Protein 8OYF (pdb70)

Solvent-accessible surface area: 14110 Å² total; per-residue (Å²): 196,75,81,170,82,13,62,113,20,48,171,23,19,16,122,100,0,49,124,69,18,41,46,0,51,160,47,27,125,54,22,99,146,0,24,102,122,5,38,189,20,1,11,79,34,6,59,5,14,0,8,59,9,105,120,65,25,41,71,20,40,169,147,108,59,163,26,0,74,43,0,12,106,8,0,18,58,20,0,2,53,10,0,90,95,15,4,102,131,76,132,16,72,47,58,5,3,0,0,2,0,0,2,0,0,0,0,1,8,59,34,0,28,86,14,0,149,72,0,105,14,56,54,56,0,0,24,0,0,0,1,23,0,1,55,64,0,9,129,58,0,4,48,25,0,79,146,40,0,32,176,39,61,159,20,132,23,79,31,2,50,97,13,0,28,128,10,0,51,89,14,0,54,95,0,68,94,45,51,179,113,61,33,108,130,4,103,136,64,34,54,36,43,47,47,66,22,27,49,4,20,6,36,0,0,0,4,7,6,3,50,3,64,42,90,31,122,127,15,12,145,71,0,81,44,0,3,47,80,2,1,31,53,0,22,106,74,0,43,86,29,0,107,212,69,65,27,92,104,73,5,16,3,0,0,4,0,0,0,0,0,2,16,2,6,0,2,1,0,0,1,30,52,54,23,70,109,18,51,2,1,5,0,1,0,2,40,0,8,21,55,9,28,60,14,0,45,117,36,2,93,121,19,6,57,134,48,47,116,223

InterPro domains:
  IPR002657 Bile acid:sodium symporter/arsenical resistance protein Acr3 [PF01758] (43-220)
  IPR004710 Bile acid:sodium symporter [PTHR10361] (5-308)
  IPR038770 Sodium/solute symporter superfamily [G3DSA:1.20.1530.20] (1-309)

Organism: Neisseria meningitidis serogroup B (strain ATCC BAA-335 / MC58) (NCBI:txid122586)

Nearest PDB structures (foldseek):
  3zux-assembly1_A  TM=9.886E-01  e=1.162E-36  Neisseria meningitidis
  3zuy-assembly1_A  TM=9.877E-01  e=1.721E-36  Neisseria meningitidis
  7cyg-assembly2_B  TM=9.731E-01  e=7.461E-23  Yersinia frederiksenii
  4n7w-assembly1_A  TM=9.563E-01  e=3.403E-23  Yersinia frederiksenii
  6lgv-assembly1_A  TM=9.149E-01  e=4.618E-23  Yersinia frederiksenii

Secondary structure (DSSP, 8-state):
-HHHHHHHHHHTHHHHHHHHHHHHHH-GGGTGGGGGGHHHHHHHHHHHHHHH--GGGGHHHHH-HHHHHHHHHHHHHHHHHHHHHHHHHTT--HHHHHHHHHHHHS-B-THHHHHHHHHTS-HHHHHHHHHHHHHHHHHHHHHHHHHHHTTTS---HHHHHHHHIIIIIHHHHHHHHHHHHHGGGGHHHHTTHHHHHHHHHHHHHHHHHHHTHHHHHHHHHHHHHHHHHHHHHHHHHHHHHHHHTT--HHHHHHHHHHHH-B-HHHHHHHHHHHSTT-GGGGHHHHHHHHHHHHHHHHHHHHHHHHTT--

Structure (mmCIF, N/CA/C/O backbone):
data_8OYF
#
_entry.id   8OYF
#
_cell.length_a   49.479
_cell.length_b   80.609
_cell.length_c   86.453
_cell.angle_alpha   90.000
_cell.angle_beta   90.000
_cell.angle_gamma   90.000
#
_symmetry.space_group_name_H-M   'P 21 21 21'
#
loop_
_entity.id
_entity.type
_entity.pdbx_description
1 polymer Transporter
2 non-polymer 'SODIUM ION'
3 non-polymer PHOSPHATIDYLETHANOLAMINE
4 non-polymer '(2S)-2,3-dihydroxypropyl (9Z)-octadec-9-enoate'
5 non-polymer 'NICKEL (II) ION'
6 non-polymer 'SULFATE ION'
7 water water
#
loop_
_atom_site.group_PDB
_atom_site.id
_atom_site.type_symbol
_atom_site.label_atom_id
_atom_site.label_alt_id
_atom_site.label_comp_id
_atom_site.label_asym_id
_atom_site.label_entity_id
_atom_site.label_seq_id
_atom_site.pdbx_PDB_ins_code
_atom_site.Cartn_x
_atom_site.Cartn_y
_atom_site.Cartn_z
_atom_site.occupancy
_atom_site.B_iso_or_equiv
_atom_site.auth_seq_id
_atom_site.auth_comp_id
_atom_site.auth_asym_id
_atom_site.auth_atom_id
_atom_site.pdbx_PDB_model_num
ATOM 1 N N . ILE A 1 3 ? -14.06111 -28.32846 -8.90544 1.000 77.22041 3 ILE A N 1
ATOM 2 C CA . ILE A 1 3 ? -13.54029 -28.99836 -10.09003 1.000 76.47485 3 ILE A CA 1
ATOM 3 C C . ILE A 1 3 ? -12.90564 -27.95635 -10.99790 1.000 73.55531 3 ILE A C 1
ATOM 4 O O . ILE A 1 3 ? -11.78432 -28.12584 -11.47728 1.000 72.33233 3 ILE A O 1
ATOM 19 N N . LEU A 1 4 ? -13.63887 -26.86610 -11.22526 1.000 66.43711 4 LEU A N 1
ATOM 20 C CA . LEU A 1 4 ? -13.13202 -25.81083 -12.09282 1.000 61.03780 4 LEU A CA 1
ATOM 21 C C . LEU A 1 4 ? -11.83461 -25.22278 -11.55515 1.000 53.97783 4 LEU A C 1
ATOM 22 O O . LEU A 1 4 ? -10.97458 -24.80223 -12.33686 1.000 51.23039 4 LEU A O 1
ATOM 38 N N . SER A 1 5 ? -11.66027 -25.20829 -10.23303 1.000 53.54654 5 SER A N 1
ATOM 39 C CA . SER A 1 5 ? -10.50509 -24.53687 -9.64889 1.000 52.75086 5 SER A CA 1
ATOM 40 C C . SER A 1 5 ? -9.23543 -25.36890 -9.78896 1.000 41.22572 5 SER A C 1
ATOM 41 O O . SER A 1 5 ? -8.19026 -24.85285 -10.19778 1.000 49.73484 5 SER A O 1
ATOM 49 N N . LYS A 1 6 ? -9.29745 -26.65642 -9.45041 1.000 58.61907 6 LYS A N 1
ATOM 50 C CA . LYS A 1 6 ? -8.07280 -27.44914 -9.43400 1.000 51.46506 6 LYS A CA 1
ATOM 51 C C . LYS A 1 6 ? -7.52158 -27.65758 -10.84084 1.000 47.67347 6 LYS A C 1
ATOM 52 O O . LYS A 1 6 ? -6.30099 -27.67643 -11.03331 1.000 42.39481 6 LYS A O 1
ATOM 71 N N . ILE A 1 7 ? -8.39295 -27.80802 -11.84319 1.000 44.95906 7 ILE A N 1
ATOM 72 C CA . ILE A 1 7 ? -7.87442 -27.91091 -13.20316 1.000 50.48941 7 ILE A CA 1
ATOM 73 C C . ILE A 1 7 ? -7.23995 -26.58968 -13.62266 1.000 48.84895 7 ILE A C 1
ATOM 74 O O . ILE A 1 7 ? -6.29134 -26.57223 -14.41608 1.000 44.37638 7 ILE A O 1
ATOM 90 N N . SER A 1 8 ? -7.74755 -25.46603 -13.10604 1.000 49.64302 8 SER A N 1
ATOM 91 C CA . SER A 1 8 ? -7.13716 -24.17570 -13.40943 1.000 46.34978 8 SER A CA 1
ATOM 92 C C . SER A 1 8 ? -5.69750 -24.12368 -12.91255 1.000 40.14206 8 SER A C 1
ATOM 93 O O . SER A 1 8 ? -4.81639 -23.58490 -13.59274 1.000 41.81171 8 SER A O 1
ATOM 101 N N . SER A 1 9 ? -5.43935 -24.67873 -11.72468 1.000 44.40069 9 SER A N 1
ATOM 102 C CA . SER A 1 9 ? -4.08032 -24.68510 -11.19364 1.000 45.63231 9 SER A CA 1
ATOM 103 C C . SER A 1 9 ? -3.18030 -25.61654 -11.99602 1.000 41.21908 9 SER A C 1
ATOM 104 O O . SER A 1 9 ? -2.01849 -25.28963 -12.26259 1.000 37.04132 9 SER A O 1
ATOM 112 N N . PHE A 1 10 ? -3.68912 -26.78936 -12.37569 1.000 41.56670 10 PHE A N 1
ATOM 113 C CA . PHE A 1 10 ? -2.90076 -27.68645 -13.21266 1.000 42.74764 10 PHE A CA 1
ATOM 114 C C . PHE A 1 10 ? -2.58844 -27.03441 -14.55241 1.000 40.84421 10 PHE A C 1
ATOM 115 O O . PHE A 1 10 ? -1.43223 -27.00611 -14.99120 1.000 34.84167 10 PHE A O 1
ATOM 132 N N . ILE A 1 11 ? -3.61525 -26.49826 -15.21665 1.000 40.82272 11 ILE A N 1
ATOM 133 C CA . ILE A 1 11 ? -3.39950 -25.80556 -16.48245 1.000 38.00333 11 ILE A CA 1
ATOM 134 C C . ILE A 1 11 ? -2.41200 -24.66261 -16.29269 1.000 38.56821 11 ILE A C 1
ATOM 135 O O . ILE A 1 11 ? -1.57906 -24.38978 -17.16540 1.000 41.12546 11 ILE A O 1
ATOM 151 N N . GLY A 1 12 ? -2.48467 -23.98032 -15.14805 1.000 41.97040 12 GLY A N 1
ATOM 152 C CA . GLY A 1 12 ? -1.53650 -22.91406 -14.87614 1.000 38.70913 12 GLY A CA 1
ATOM 153 C C . GLY A 1 12 ? -0.11047 -23.41639 -14.76614 1.000 37.03295 12 GLY A C 1
ATOM 154 O O . GLY A 1 12 ? 0.81658 -22.80563 -15.30312 1.000 49.21113 12 GLY A O 1
ATOM 158 N N . LYS A 1 13 ? 0.08491 -24.54131 -14.07593 1.000 40.28946 13 LYS A N 1
ATOM 159 C CA . LYS A 1 13 ? 1.42996 -25.08017 -13.91124 1.000 44.32885 13 LYS A CA 1
ATOM 160 C C . LYS A 1 13 ? 1.99076 -25.62444 -15.21939 1.000 46.78330 13 LYS A C 1
ATOM 161 O O . LYS A 1 13 ? 3.21395 -25.67382 -15.39222 1.000 51.13158 13 LYS A O 1
ATOM 180 N N . TH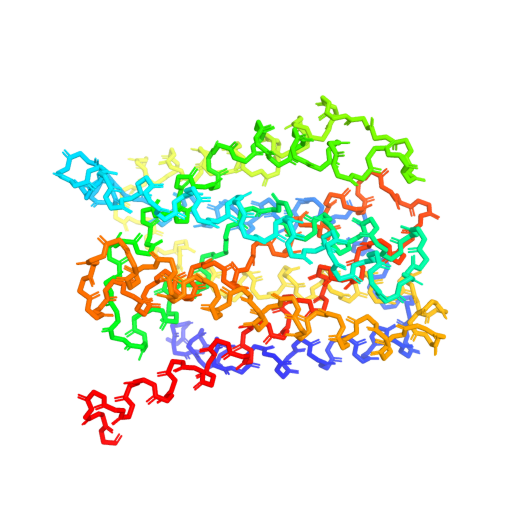R A 1 14 ? 1.12392 -26.04449 -16.14253 1.000 42.22582 14 THR A N 1
ATOM 181 C CA . THR A 1 14 ? 1.54493 -26.69176 -17.37862 1.000 38.15658 14 THR A CA 1
ATOM 182 C C . THR A 1 14 ? 1.35364 -25.79884 -18.60002 1.000 38.25452 14 THR A C 1
ATOM 183 O O . THR A 1 14 ? 1.34902 -26.29678 -19.73062 1.000 34.33922 14 THR A O 1
ATOM 194 N N . PHE A 1 15 ? 1.21569 -24.48704 -18.39551 1.000 36.75511 15 PHE A N 1
ATOM 195 C CA . PHE A 1 15 ? 0.82934 -23.59845 -19.48754 1.000 31.52543 15 PHE A CA 1
ATOM 196 C C . PHE A 1 15 ? 1.79161 -23.69867 -20.66488 1.000 30.38866 15 PHE A C 1
ATOM 197 O O . PHE A 1 15 ? 1.36604 -23.78588 -21.82236 1.000 34.40847 15 PHE A O 1
ATOM 214 N N . SER A 1 16 ? 3.09744 -23.66826 -20.39304 1.000 29.32644 16 SER A N 1
ATOM 215 C CA . SER A 1 16 ? 4.06681 -23.64175 -21.48341 1.000 34.74790 16 SER A CA 1
ATOM 216 C C . SER A 1 16 ? 3.99888 -24.90301 -22.33106 1.000 42.11478 16 SER A C 1
ATOM 217 O O . SER A 1 16 ? 4.32546 -24.86678 -23.52341 1.000 36.91556 16 SER A O 1
ATOM 225 N N . LEU A 1 17 ? 3.58749 -26.02430 -21.73824 1.000 38.74265 17 LEU A N 1
ATOM 226 C CA . LEU A 1 17 ? 3.43939 -27.25419 -22.50681 1.000 35.31039 17 LEU A CA 1
ATOM 227 C C . LEU A 1 17 ? 2.23697 -27.16659 -23.43912 1.000 39.58925 17 LEU A C 1
ATOM 228 O O . LEU A 1 17 ? 2.33024 -27.51524 -24.62183 1.000 39.72022 17 LEU A O 1
ATOM 244 N N . TRP A 1 18 ? 1.09804 -26.69102 -22.92757 1.000 36.60274 18 TRP A N 1
ATOM 245 C CA . TRP A 1 18 ? -0.06625 -26.49594 -23.78537 1.000 38.05031 18 TRP A CA 1
ATOM 246 C C . TRP A 1 18 ? 0.24700 -25.50518 -24.90055 1.000 42.02034 18 TRP A C 1
ATOM 247 O O . TRP A 1 18 ? -0.07455 -25.74278 -26.07059 1.000 40.21568 18 TRP A O 1
ATOM 268 N N . ALA A 1 19 ? 0.88218 -24.38277 -24.55275 1.000 37.75773 19 ALA A N 1
ATOM 269 C CA . ALA A 1 19 ? 1.19700 -23.37253 -25.55683 1.000 35.00867 19 ALA A CA 1
ATOM 270 C C . ALA A 1 19 ? 2.15544 -23.91921 -26.60720 1.000 38.79534 19 ALA A C 1
ATOM 271 O O . ALA A 1 19 ? 2.00613 -23.63546 -27.80150 1.000 42.40972 19 ALA A O 1
ATOM 278 N N . ALA A 1 20 ? 3.14543 -24.70917 -26.18371 1.000 42.69574 20 ALA A N 1
ATOM 279 C CA . ALA A 1 20 ? 4.10603 -25.25775 -27.13557 1.000 43.99509 20 ALA A CA 1
ATOM 280 C C . ALA A 1 20 ? 3.43559 -26.21354 -28.11431 1.000 46.59630 20 ALA A C 1
ATOM 281 O O . ALA A 1 20 ? 3.80555 -26.26642 -29.29311 1.000 52.95339 20 ALA A O 1
ATOM 288 N N . LEU A 1 21 ? 2.44997 -26.98370 -27.64608 1.000 46.21406 21 LEU A N 1
ATOM 289 C CA . LEU A 1 21 ? 1.78148 -27.93220 -28.53205 1.000 46.48239 21 LEU A CA 1
ATOM 290 C C . LEU A 1 21 ? 0.85409 -27.21899 -29.50956 1.000 47.43950 21 LEU A C 1
ATOM 291 O O . LEU A 1 21 ? 0.76283 -27.60647 -30.68035 1.000 44.59108 21 LEU A O 1
ATOM 307 N N . PHE A 1 22 ? 0.14665 -26.18486 -29.04753 1.000 44.00080 22 PHE A N 1
ATOM 308 C CA . PHE A 1 22 ? -0.65572 -25.38083 -29.96371 1.000 46.17269 22 PHE A CA 1
ATOM 309 C C . PHE A 1 22 ? 0.23131 -24.66597 -30.97513 1.000 45.01288 22 PHE A C 1
ATOM 310 O O . PHE A 1 22 ? -0.12093 -24.55818 -32.15563 1.000 49.29907 22 PHE A O 1
ATOM 327 N N . ALA A 1 23 ? 1.39124 -24.17425 -30.53066 1.000 45.51163 23 ALA A N 1
ATOM 328 C CA . ALA A 1 23 ? 2.32325 -23.53219 -31.45148 1.000 47.68032 23 ALA A CA 1
ATOM 329 C C . ALA A 1 23 ? 2.81851 -24.51367 -32.50537 1.000 43.64726 23 ALA A C 1
ATOM 330 O O . ALA A 1 23 ? 2.90663 -24.17223 -33.69118 1.000 38.57114 23 ALA A O 1
ATOM 337 N N . ALA A 1 24 ? 3.15406 -25.73779 -32.09041 1.000 43.66471 24 ALA A N 1
ATOM 338 C CA . ALA A 1 24 ? 3.59296 -26.75068 -33.04493 1.000 42.91385 24 ALA A CA 1
ATOM 339 C C . ALA A 1 24 ? 2.48603 -27.07469 -34.03922 1.000 47.77480 24 ALA A C 1
ATOM 340 O O . ALA A 1 24 ? 2.72711 -27.17214 -35.24846 1.000 48.36975 24 ALA A O 1
ATOM 347 N N . ALA A 1 25 ? 1.26013 -27.25402 -33.54152 1.000 45.41723 25 ALA A N 1
ATOM 348 C CA . ALA A 1 25 ? 0.13334 -27.52017 -34.42837 1.000 49.95895 25 ALA A CA 1
ATOM 349 C C . ALA A 1 25 ? -0.00982 -26.42328 -35.47429 1.000 47.16464 25 ALA A C 1
ATOM 350 O O . ALA A 1 25 ? -0.30233 -26.70116 -36.64329 1.000 48.33847 25 ALA A O 1
ATOM 357 N N . ALA A 1 26 ? 0.19820 -25.16729 -35.07181 1.000 47.23017 26 ALA A N 1
ATOM 358 C CA . ALA A 1 26 ? 0.08900 -24.06179 -36.01516 1.000 46.44752 26 ALA A CA 1
ATOM 359 C C . ALA A 1 26 ? 1.27201 -24.02248 -36.97241 1.000 46.33018 26 ALA A C 1
ATOM 360 O O . ALA A 1 26 ? 1.12487 -23.58443 -38.11875 1.000 50.93027 26 ALA A O 1
ATOM 367 N N . PHE A 1 27 ? 2.44717 -24.47138 -36.52270 1.000 46.87315 27 PHE A N 1
ATOM 368 C CA . PHE A 1 27 ? 3.62429 -24.44654 -37.38414 1.000 46.81006 27 PHE A CA 1
ATOM 369 C C . PHE A 1 27 ? 3.54038 -25.48846 -38.49255 1.000 56.90103 27 PHE A C 1
ATOM 370 O O . PHE A 1 27 ? 4.16366 -25.31383 -39.54383 1.000 56.36560 27 PHE A O 1
ATOM 387 N N . PHE A 1 28 ? 2.79219 -26.57722 -38.28187 1.000 54.09017 28 PHE A N 1
ATOM 388 C CA . PHE A 1 28 ? 2.61407 -27.59617 -39.31041 1.000 53.81229 28 PHE A CA 1
ATOM 389 C C . PHE A 1 28 ? 1.28091 -27.48935 -40.03747 1.000 54.45537 28 PHE A C 1
ATOM 390 O O . PHE A 1 28 ? 1.13113 -28.08417 -41.11015 1.000 56.89997 28 PHE A O 1
ATOM 407 N N . ALA A 1 29 ? 0.31557 -26.75581 -39.48675 1.000 56.01031 29 ALA A N 1
ATOM 408 C CA . ALA A 1 29 ? -0.99677 -26.57625 -40.11054 1.000 62.18876 29 ALA A CA 1
ATOM 409 C C . ALA A 1 29 ? -1.43466 -25.12861 -39.93313 1.000 59.38128 29 ALA A C 1
ATOM 410 O O . ALA A 1 29 ? -2.38586 -24.83099 -39.20154 1.000 55.97024 29 ALA A O 1
ATOM 417 N N . PRO A 1 30 ? -0.75003 -24.19216 -40.59891 1.000 60.26163 30 PRO A N 1
ATOM 418 C CA . PRO A 1 30 ? -1.10400 -22.76891 -40.44099 1.000 65.20424 30 PRO A CA 1
ATOM 419 C C . PRO A 1 30 ? -2.58111 -22.45314 -40.61728 1.000 69.81133 30 PRO A C 1
ATOM 420 O O . PRO A 1 30 ? -3.11776 -21.63631 -39.85856 1.000 70.85734 30 PRO A O 1
ATOM 431 N N . ASP A 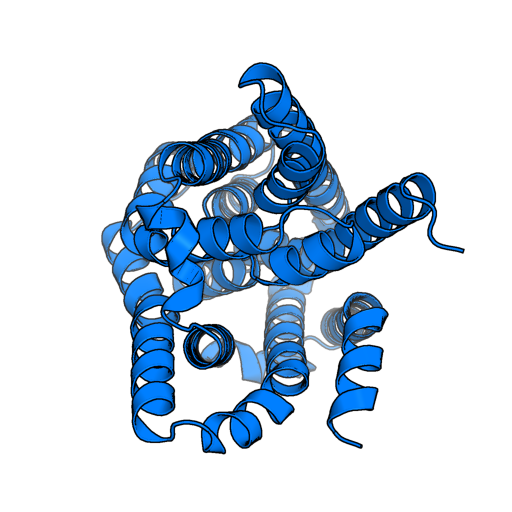1 31 ? -3.26011 -23.06766 -41.58944 1.000 70.82998 31 ASP A N 1
ATOM 432 C CA . ASP A 1 31 ? -4.69357 -22.83699 -41.73620 1.000 72.71524 31 ASP A CA 1
ATOM 433 C C . ASP A 1 31 ? -5.45934 -23.12202 -40.44900 1.000 71.61350 31 ASP A C 1
ATOM 434 O O . ASP A 1 31 ? -6.60809 -22.68606 -40.31104 1.000 74.13018 31 ASP A O 1
ATOM 443 N N . THR A 1 32 ? -4.85012 -23.84534 -39.50733 1.000 70.53624 32 THR A N 1
ATOM 444 C CA . THR A 1 32 ? -5.52334 -24.19253 -38.26074 1.000 69.44914 32 THR A CA 1
ATOM 445 C C . THR A 1 32 ? -6.11524 -22.96237 -37.57921 1.000 68.40697 32 THR A C 1
ATOM 446 O O . THR A 1 32 ? -7.33446 -22.85879 -37.40670 1.000 71.09326 32 THR A O 1
ATOM 457 N N . PHE A 1 33 ? -5.26103 -22.01736 -37.18192 1.000 63.44353 33 PHE A N 1
ATOM 458 C CA . PHE A 1 33 ? -5.66779 -20.91295 -36.32212 1.000 52.22196 33 PHE A CA 1
ATOM 459 C C . PHE A 1 33 ? -5.74849 -19.57296 -37.04518 1.000 53.05956 33 PHE A C 1
ATOM 460 O O . PHE A 1 33 ? -5.91818 -18.53996 -36.38868 1.000 47.41459 33 PHE A O 1
ATOM 477 N N . LYS A 1 34 ? -5.63803 -19.55212 -38.37413 1.000 55.34064 34 LYS A N 1
ATOM 478 C CA . LYS A 1 34 ? -5.71365 -18.27555 -39.07776 1.000 62.32725 34 LYS A CA 1
ATOM 479 C C . LYS A 1 34 ? -7.10499 -17.65928 -39.00405 1.000 52.29405 34 LYS A C 1
ATOM 480 O O . LYS A 1 34 ? -7.25259 -16.46126 -39.26735 1.000 55.85569 34 LYS A O 1
ATOM 499 N N . TRP A 1 35 ? -8.12379 -18.44202 -38.64376 1.000 51.88862 35 TRP A N 1
ATOM 500 C CA . TRP A 1 35 ? -9.43231 -17.86613 -38.36395 1.000 52.05298 35 TRP A CA 1
ATOM 501 C C . TRP A 1 35 ? -9.40024 -16.96078 -37.13862 1.000 50.84038 35 TRP A C 1
ATOM 502 O O . TRP A 1 35 ? -10.25776 -16.08109 -37.00852 1.000 53.44787 35 TRP A O 1
ATOM 523 N N . ALA A 1 36 ? -8.42932 -17.15380 -36.24417 1.000 47.32961 36 ALA A N 1
ATOM 524 C CA . ALA A 1 36 ? -8.35309 -16.38287 -35.01156 1.000 46.58307 36 ALA A CA 1
ATOM 525 C C . ALA A 1 36 ? -7.60427 -15.06800 -35.16954 1.000 43.87452 36 ALA A C 1
ATOM 526 O O . ALA A 1 36 ? -7.70817 -14.20626 -34.28980 1.000 40.72395 36 ALA A O 1
ATOM 533 N N . GLY A 1 37 ? -6.85573 -14.89524 -36.25612 1.000 46.60592 37 GLY A N 1
ATOM 534 C CA . GLY A 1 37 ? -6.10157 -13.68630 -36.48558 1.000 44.29649 37 GLY A CA 1
ATOM 535 C C . GLY A 1 37 ? -6.91698 -12.42605 -36.27605 1.000 42.98240 37 GLY A C 1
ATOM 536 O O . GLY A 1 37 ? -6.54922 -11.54507 -35.49231 1.000 41.29207 37 GLY A O 1
ATOM 540 N N . PRO A 1 38 ? -8.04642 -12.31430 -36.97884 1.000 42.10139 38 PRO A N 1
ATOM 541 C CA . PRO A 1 38 ? -8.87717 -11.10496 -36.84019 1.000 40.69701 38 PRO A CA 1
ATOM 542 C C . PRO A 1 38 ? -9.39842 -10.86965 -35.43229 1.000 45.37021 38 PRO A C 1
ATOM 543 O O . PRO A 1 38 ? -9.83486 -9.75152 -35.13277 1.000 47.47346 38 PRO A O 1
ATOM 554 N N . TYR A 1 39 ? -9.36806 -11.87458 -34.56054 1.000 42.76922 39 TYR A N 1
ATOM 555 C CA . TYR A 1 39 ? -9.92017 -11.75787 -33.21823 1.000 42.93272 39 TYR A CA 1
ATOM 556 C C . TYR A 1 39 ? -8.85442 -11.57089 -32.14972 1.000 37.35664 39 TYR A C 1
ATOM 557 O O . TYR A 1 39 ? -9.18775 -11.54811 -30.96064 1.000 36.09800 39 TYR A O 1
ATOM 575 N N . ILE A 1 40 ? -7.58742 -11.42677 -32.54061 1.000 32.53978 40 ILE A N 1
ATOM 576 C CA . ILE A 1 40 ? -6.51937 -11.27895 -31.55134 1.000 35.67270 40 ILE A CA 1
ATOM 577 C C . ILE A 1 40 ? -6.78378 -10.10655 -30.61276 1.000 36.87892 40 ILE A C 1
ATOM 578 O O . ILE A 1 40 ? -6.69752 -10.29394 -29.38694 1.000 36.52793 40 ILE A O 1
ATOM 594 N N . PRO A 1 41 ? -7.08620 -8.89712 -31.09263 1.000 38.90588 41 PRO A N 1
ATOM 595 C CA . PRO A 1 41 ? -7.39794 -7.80364 -30.15472 1.000 39.81569 41 PRO A CA 1
ATOM 596 C C . PRO A 1 41 ? -8.48982 -8.15135 -29.15890 1.000 36.02326 41 PRO A C 1
ATOM 597 O O . PRO A 1 41 ? -8.39003 -7.78253 -27.98300 1.000 30.23139 41 PRO A O 1
ATOM 608 N N . TRP A 1 42 ? -9.53808 -8.84989 -29.60001 1.000 38.75282 42 TRP A N 1
ATOM 609 C CA . TRP A 1 42 ? -10.60949 -9.22530 -28.68371 1.000 45.52976 42 TRP A CA 1
ATOM 610 C C . TRP A 1 42 ? -10.15372 -10.30703 -27.71574 1.000 36.92994 42 TRP A C 1
ATOM 611 O O . TRP A 1 42 ? -10.55345 -10.30903 -26.54549 1.000 36.34559 42 TRP A O 1
ATOM 632 N N . LEU A 1 43 ? -9.32502 -11.24083 -28.18757 1.000 37.88471 43 LEU A N 1
ATOM 633 C CA . LEU A 1 43 ? -8.77709 -12.25562 -27.29493 1.000 39.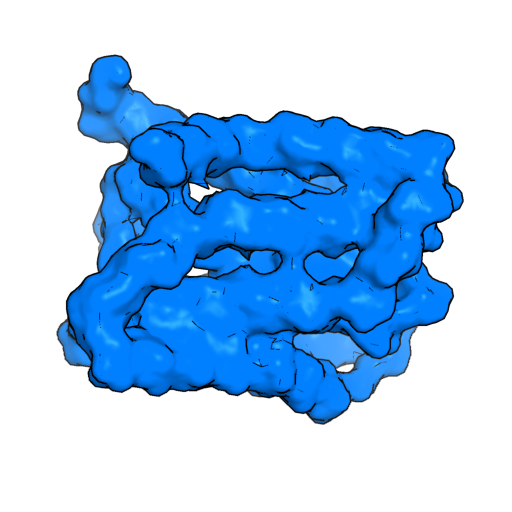67895 43 LEU A CA 1
ATOM 634 C C . LEU A 1 43 ? -7.94707 -11.61571 -26.18991 1.000 34.48315 43 LEU A C 1
ATOM 635 O O . LEU A 1 43 ? -8.02923 -12.02411 -25.02572 1.000 31.59525 43 LEU A O 1
ATOM 651 N N . LEU A 1 44 ? -7.14253 -10.60633 -26.53130 1.000 37.77214 44 LEU A N 1
ATOM 652 C CA . LEU A 1 44 ? -6.42610 -9.87460 -25.49310 1.000 40.10539 44 LEU A CA 1
ATOM 653 C C . LEU A 1 44 ? -7.39217 -9.07071 -24.63175 1.000 32.72835 44 LEU A C 1
ATOM 654 O O . LEU A 1 44 ? -7.21667 -8.98138 -23.41165 1.000 31.21996 44 LEU A O 1
ATOM 670 N N . GLY A 1 45 ? -8.41649 -8.47699 -25.24841 1.000 33.62045 45 GLY A N 1
ATOM 671 C CA . GLY A 1 45 ? -9.39984 -7.73819 -24.47396 1.000 36.88570 45 GLY A CA 1
ATOM 672 C C . GLY A 1 45 ? -10.03148 -8.58078 -23.38333 1.000 40.76392 45 GLY A C 1
ATOM 673 O O . GLY A 1 45 ? -10.23556 -8.11102 -22.26048 1.000 35.57851 45 GLY A O 1
ATOM 677 N N . ILE A 1 46 ? -10.34957 -9.83769 -23.69893 1.000 36.77050 46 ILE A N 1
ATOM 678 C CA . ILE A 1 46 ? -10.90264 -10.74274 -22.69496 1.000 40.45782 46 ILE A CA 1
ATOM 679 C C . ILE A 1 46 ? -9.91324 -10.92398 -21.55165 1.000 31.64243 46 ILE A C 1
ATOM 680 O O . ILE A 1 46 ? -10.28055 -10.86760 -20.37244 1.000 36.24781 46 ILE A O 1
ATOM 696 N N . ILE A 1 47 ? -8.63863 -11.13467 -21.88501 1.000 33.23258 47 ILE A N 1
ATOM 697 C CA . ILE A 1 47 ? -7.62014 -11.31851 -20.85417 1.000 31.53074 47 ILE A CA 1
ATOM 698 C C . ILE A 1 47 ? -7.57245 -10.10474 -19.93440 1.000 33.65578 47 ILE A C 1
ATOM 699 O O . ILE A 1 47 ? -7.55214 -10.23374 -18.70410 1.000 30.34558 47 ILE A O 1
ATOM 715 N N . MET A 1 48 ? -7.54787 -8.90398 -20.52005 1.000 30.86200 48 MET A N 1
ATOM 716 C CA . MET A 1 48 ? -7.48447 -7.69081 -19.71235 1.000 30.47200 48 MET A CA 1
ATOM 717 C C . MET A 1 48 ? -8.79821 -7.43250 -18.98565 1.000 28.62775 48 MET A C 1
ATOM 718 O O . MET A 1 48 ? -8.79660 -6.84461 -17.89878 1.000 32.95121 48 MET A O 1
ATOM 732 N N . PHE A 1 49 ? -9.92569 -7.84789 -19.56639 1.000 31.62486 49 PHE A N 1
ATOM 733 C CA . PHE A 1 49 ? -11.18292 -7.80402 -18.82704 1.000 33.90992 49 PHE A CA 1
ATOM 734 C C . PHE A 1 49 ? -11.09262 -8.66184 -17.57125 1.000 37.30796 49 PHE A C 1
ATOM 735 O O . PHE A 1 49 ? -11.59777 -8.28046 -16.50873 1.000 36.53606 49 PHE A O 1
ATOM 752 N N . GLY A 1 50 ? -10.42934 -9.81547 -17.66937 1.000 32.66144 50 GLY A N 1
ATOM 753 C CA . GLY A 1 50 ? -10.21235 -10.63260 -16.48867 1.000 37.42849 50 GLY A CA 1
ATOM 754 C C . GLY A 1 50 ? -9.35270 -9.93707 -15.45194 1.000 35.01537 50 GLY A C 1
ATOM 755 O O . GLY A 1 50 ? -9.58484 -10.07161 -14.24858 1.000 33.55721 50 GLY A O 1
ATOM 759 N N . MET A 1 51 ? -8.34802 -9.18135 -15.90150 1.000 35.91256 51 MET A N 1
ATOM 760 C CA . MET A 1 51 ? -7.51702 -8.43963 -14.95944 1.000 37.49242 51 MET A CA 1
ATOM 761 C C . MET A 1 51 ? -8.33875 -7.39978 -14.20878 1.000 41.21624 51 MET A C 1
ATOM 762 O O . MET A 1 51 ? -8.12518 -7.17347 -13.01200 1.000 47.18099 51 MET A O 1
ATOM 776 N N . GLY A 1 52 ? -9.28347 -6.75429 -14.89485 1.000 34.76029 52 GLY A N 1
ATOM 777 C CA . GLY A 1 52 ? -10.12574 -5.77691 -14.23021 1.000 38.13873 52 GLY A CA 1
ATOM 778 C C . GLY A 1 52 ? -11.07924 -6.39522 -13.22992 1.000 39.77848 52 GLY A C 1
ATOM 779 O O . GLY A 1 52 ? -11.41601 -5.76895 -12.21969 1.000 44.70540 52 GLY A O 1
ATOM 783 N N . LEU A 1 53 ? -11.53051 -7.62451 -13.49267 1.000 39.74465 53 LEU A N 1
ATOM 784 C CA . LEU A 1 53 ? -12.43780 -8.29373 -12.56779 1.000 40.54915 53 LEU A CA 1
ATOM 785 C C . LEU A 1 53 ? -11.75804 -8.61560 -11.24350 1.000 33.92800 53 LEU A C 1
ATOM 786 O O . LEU A 1 53 ? -12.42420 -8.66602 -10.20343 1.000 41.64097 53 LEU A O 1
ATOM 802 N N . THR A 1 54 ? -10.44443 -8.83159 -11.25893 1.000 40.59356 54 THR A N 1
ATOM 803 C CA . THR A 1 54 ? -9.71205 -9.23825 -10.06913 1.000 47.29803 54 THR A CA 1
ATOM 804 C C . THR A 1 54 ? -9.09811 -8.06909 -9.30741 1.000 48.30656 54 THR A C 1
ATOM 805 O O . THR A 1 54 ? -8.56680 -8.28017 -8.21178 1.000 55.58631 54 THR A O 1
ATOM 816 N N . LEU A 1 55 ? -9.14746 -6.85371 -9.84997 1.000 43.91049 55 LEU A N 1
ATOM 817 C CA . LEU A 1 55 ? -8.63055 -5.69205 -9.13831 1.000 53.11007 55 LEU A CA 1
ATOM 818 C C . LEU A 1 55 ? -9.59403 -5.27052 -8.03482 1.000 52.11518 55 LEU A C 1
ATOM 819 O O . LEU A 1 55 ? -10.81631 -5.32549 -8.20052 1.000 56.14816 55 LEU A O 1
ATOM 835 N N . LYS A 1 56 ? -9.03616 -4.83959 -6.91194 1.000 60.64803 56 LYS A N 1
ATOM 836 C CA . LYS A 1 56 ? -9.80058 -4.36024 -5.77270 1.000 55.69883 56 LYS A CA 1
ATOM 837 C C . LYS A 1 56 ? -9.09643 -3.13660 -5.19488 1.000 57.32929 56 LYS A C 1
ATOM 838 O O . LYS A 1 56 ? -7.89434 -2.95956 -5.39456 1.000 55.09807 56 LYS A O 1
ATOM 857 N N . PRO A 1 57 ? -9.83423 -2.28083 -4.48317 1.000 69.16267 57 PRO A N 1
ATOM 858 C CA . PRO A 1 57 ? -9.19734 -1.06803 -3.93563 1.000 63.85258 57 PRO A CA 1
ATOM 859 C C . PRO A 1 57 ? -8.02884 -1.36090 -3.01213 1.000 55.17591 57 PRO A C 1
ATOM 860 O O . PRO A 1 57 ? -7.08312 -0.56469 -2.95605 1.000 60.31002 57 PRO A O 1
ATOM 871 N N . SER A 1 58 ? -8.05788 -2.48085 -2.28617 1.000 51.67042 58 SER A N 1
ATOM 872 C CA . SER A 1 58 ? -6.95288 -2.81108 -1.39405 1.000 52.65587 58 SER A CA 1
ATOM 873 C C . SER A 1 58 ? -5.67726 -3.15624 -2.15411 1.000 55.35111 58 SER A C 1
ATOM 874 O O . SER A 1 58 ? -4.59865 -3.17307 -1.54997 1.000 47.20232 58 SER A O 1
ATOM 882 N N . ASP A 1 59 ? -5.77513 -3.43540 -3.45811 1.000 49.73871 59 ASP A N 1
ATOM 883 C CA . ASP A 1 59 ? -4.59245 -3.66368 -4.27935 1.000 45.09469 59 ASP A CA 1
ATOM 884 C C . ASP A 1 59 ? -3.78589 -2.39310 -4.51122 1.000 45.67492 59 ASP A C 1
ATOM 885 O O . ASP A 1 59 ? -2.65229 -2.47900 -4.99492 1.000 43.64004 59 ASP A O 1
ATOM 894 N N . PHE A 1 60 ? -4.34690 -1.22475 -4.20640 1.000 45.47739 60 PHE A N 1
ATOM 895 C CA . PHE A 1 60 ? -3.63385 0.03829 -4.32072 1.000 47.72488 60 PHE A CA 1
ATOM 896 C C . PHE A 1 60 ? -3.29654 0.64432 -2.96609 1.000 45.19093 60 PHE A C 1
ATOM 897 O O . PHE A 1 60 ? -2.72379 1.73774 -2.91852 1.000 44.67954 60 PHE A O 1
ATOM 914 N N . ASP A 1 61 ? -3.62726 -0.03774 -1.86545 1.000 44.02578 61 ASP A N 1
ATOM 915 C CA . ASP A 1 61 ? -3.24516 0.45652 -0.54696 1.000 47.38664 61 ASP A CA 1
ATOM 916 C C . ASP A 1 61 ? -1.75179 0.75122 -0.48101 1.000 46.91102 61 ASP A C 1
ATOM 917 O O . ASP A 1 61 ? -1.33468 1.76762 0.08628 1.000 43.06991 61 ASP A O 1
ATOM 926 N N . ILE A 1 62 ? -0.92915 -0.12177 -1.06775 1.000 40.08251 62 ILE A N 1
ATOM 927 C CA . ILE A 1 62 ? 0.51401 0.08285 -1.01017 1.000 38.64862 62 ILE A CA 1
ATOM 928 C C . ILE A 1 62 ? 0.92188 1.31251 -1.81241 1.000 38.87808 62 ILE A C 1
ATOM 929 O O . ILE A 1 62 ? 1.95037 1.93651 -1.52450 1.000 37.29627 62 ILE A O 1
ATOM 945 N N . LEU A 1 63 ? 0.13762 1.68456 -2.82440 1.000 36.96334 63 LEU A N 1
ATOM 946 C CA . LEU A 1 63 ? 0.47419 2.86621 -3.61187 1.000 39.98742 63 LEU A CA 1
ATOM 947 C C . LEU A 1 63 ? 0.36212 4.13539 -2.77572 1.000 47.00340 63 LEU A C 1
ATOM 948 O O . LEU A 1 63 ? 1.18157 5.05096 -2.91390 1.000 49.70952 63 LEU A O 1
ATOM 964 N N . PHE A 1 64 ? -0.63666 4.20745 -1.89818 1.000 40.72020 64 PHE A N 1
ATOM 965 C CA . PHE A 1 64 ? -0.81332 5.37936 -1.05170 1.000 49.00334 64 PHE A CA 1
ATOM 966 C C . PHE A 1 64 ? -0.03225 5.29134 0.25037 1.000 46.62052 64 PHE A C 1
ATOM 967 O O . PHE A 1 64 ? 0.30469 6.33416 0.82234 1.000 53.18141 64 PHE A O 1
ATOM 984 N N . LYS A 1 65 ? 0.27801 4.08277 0.72435 1.000 48.80849 65 LYS A N 1
ATOM 985 C CA . LYS A 1 65 ? 1.12549 3.95619 1.90364 1.000 49.24815 65 LYS A CA 1
ATOM 986 C C . LYS A 1 65 ? 2.60036 4.08385 1.54304 1.000 48.45453 65 LYS A C 1
ATOM 987 O O . LYS A 1 65 ? 3.35990 4.75878 2.24722 1.000 43.82174 65 LYS A O 1
ATOM 1006 N N . HIS A 1 66 ? 3.01519 3.44826 0.44678 1.000 44.55128 66 HIS A N 1
ATOM 1007 C CA . HIS A 1 66 ? 4.42706 3.32391 0.08094 1.000 41.85706 66 HIS A CA 1
ATOM 1008 C C . HIS A 1 66 ? 4.58665 3.62145 -1.40225 1.000 40.78109 66 HIS A C 1
ATOM 1009 O O . HIS A 1 66 ? 4.93952 2.74410 -2.19960 1.000 33.70624 66 HIS A O 1
ATOM 1024 N N . PRO A 1 67 ? 4.34106 4.86879 -1.80923 1.000 38.38754 67 PRO A N 1
ATOM 1025 C CA . PRO A 1 67 ? 4.42404 5.19450 -3.24282 1.000 35.98975 67 PRO A CA 1
ATOM 1026 C C . PRO A 1 67 ? 5.81516 5.04118 -3.82586 1.000 37.17415 67 PRO A C 1
ATOM 1027 O O . PRO A 1 67 ? 5.94503 4.66143 -4.99688 1.000 35.87583 67 PRO A O 1
ATOM 1038 N N . LYS A 1 68 ? 6.86293 5.31936 -3.04881 1.000 34.56013 68 LYS A N 1
ATOM 1039 C CA . LYS A 1 68 ? 8.20702 5.34790 -3.61656 1.000 38.49187 68 LYS A CA 1
ATOM 1040 C C . LYS A 1 68 ? 8.64637 3.96663 -4.09028 1.000 39.06256 68 LYS A C 1
ATOM 1041 O O . LYS A 1 68 ? 9.23451 3.83950 -5.17049 1.000 32.56563 68 LYS A O 1
ATOM 1060 N N . VAL A 1 69 ? 8.36890 2.91571 -3.31606 1.000 35.30155 69 VAL A N 1
ATOM 1061 C CA . VAL A 1 69 ? 8.75757 1.58218 -3.76915 1.000 37.63476 69 VAL A CA 1
ATOM 1062 C C . VAL A 1 69 ? 7.98844 1.21322 -5.03212 1.000 31.55213 69 VAL A C 1
ATOM 1063 O O . VAL A 1 69 ? 8.54790 0.63453 -5.97088 1.000 29.37629 69 VAL A O 1
ATOM 1076 N N . VAL A 1 70 ? 6.70124 1.55916 -5.08860 1.000 31.47251 70 VAL A N 1
ATOM 1077 C CA . VAL A 1 70 ? 5.92357 1.28418 -6.29384 1.000 32.09004 70 VAL A CA 1
ATOM 1078 C C . VAL A 1 70 ? 6.49527 2.05922 -7.47545 1.000 33.75404 70 VAL A C 1
ATOM 1079 O O . VAL A 1 70 ? 6.68871 1.50792 -8.56574 1.000 29.14999 70 VAL A O 1
ATOM 1092 N N . ILE A 1 71 ? 6.78519 3.34926 -7.27313 1.000 31.03419 71 ILE A N 1
ATOM 1093 C CA . ILE A 1 71 ? 7.35070 4.15738 -8.35020 1.000 34.48606 71 ILE A CA 1
ATOM 1094 C C . ILE A 1 71 ? 8.66412 3.55335 -8.83414 1.000 31.58974 71 ILE A C 1
ATOM 1095 O O . ILE A 1 71 ? 8.93495 3.50251 -10.04057 1.000 29.34980 71 ILE A O 1
ATOM 1111 N N . ILE A 1 72 ? 9.51935 3.12439 -7.90100 1.000 30.05815 72 ILE A N 1
ATOM 1112 C CA . ILE A 1 72 ? 10.77633 2.48332 -8.28434 1.000 32.40912 72 ILE A CA 1
ATOM 1113 C C . ILE A 1 72 ? 10.50583 1.30977 -9.21914 1.000 30.45231 72 ILE A C 1
ATOM 1114 O O . ILE A 1 72 ? 11.17796 1.13784 -10.24139 1.000 31.55475 72 ILE A O 1
ATOM 1130 N N . GLY A 1 73 ? 9.51507 0.48189 -8.87978 1.000 27.28545 73 GLY A N 1
ATOM 1131 C CA . GLY A 1 73 ? 9.19222 -0.64732 -9.73754 1.000 28.48167 73 GLY A CA 1
ATOM 1132 C C . GLY A 1 73 ? 8.74358 -0.22095 -11.12229 1.000 30.89810 73 GLY A C 1
ATOM 1133 O O . GLY A 1 73 ? 9.16686 -0.79630 -12.12843 1.000 25.73666 73 GLY A O 1
ATOM 1137 N N . VAL A 1 74 ? 7.88215 0.79516 -11.19305 1.000 28.79515 74 VAL A N 1
ATOM 1138 C CA . VAL A 1 74 ? 7.37498 1.24901 -12.48356 1.000 29.58785 74 VAL A CA 1
ATOM 1139 C C . VAL A 1 74 ? 8.49989 1.84661 -13.31848 1.000 26.98787 74 VAL A C 1
ATOM 1140 O O . VAL A 1 74 ? 8.58554 1.60995 -14.52962 1.000 27.61870 74 VAL A O 1
ATOM 1153 N N . ILE A 1 75 ? 9.38021 2.62951 -12.69232 1.000 29.29306 75 ILE A N 1
ATOM 1154 C CA . ILE A 1 75 ? 10.49627 3.21369 -13.43081 1.000 28.41577 75 ILE A CA 1
ATOM 1155 C C . ILE A 1 75 ? 11.41447 2.11485 -13.94944 1.000 34.81644 75 ILE A C 1
ATOM 1156 O O . ILE A 1 75 ? 11.84011 2.13116 -15.11075 1.000 27.60156 75 ILE A O 1
ATOM 1172 N N . ALA A 1 76 ? 11.73696 1.14353 -13.09142 1.000 29.41735 76 ALA A N 1
ATOM 1173 C CA . ALA A 1 76 ? 12.60417 0.04780 -13.50894 1.000 28.03259 76 ALA A CA 1
ATOM 1174 C C . ALA A 1 76 ? 12.00647 -0.70083 -14.69242 1.000 28.84883 76 ALA A C 1
ATOM 1175 O O . ALA A 1 76 ? 12.72967 -1.11750 -15.60451 1.000 27.34155 76 ALA A O 1
ATOM 1182 N N . GLN A 1 77 ? 10.68380 -0.87298 -14.69759 1.000 25.73540 77 GLN A N 1
ATOM 1183 C CA . GLN A 1 77 ? 10.02099 -1.54847 -15.80740 1.000 23.56248 77 GLN A CA 1
ATOM 1184 C C . GLN A 1 77 ? 10.31554 -0.85752 -17.13351 1.000 29.67948 77 GLN A C 1
ATOM 1185 O O . GLN A 1 77 ? 10.76982 -1.49375 -18.09212 1.000 28.99294 77 GLN A O 1
ATOM 1199 N N . PHE A 1 78 ? 10.04610 0.44470 -17.21295 1.000 27.78858 78 PHE A N 1
ATOM 1200 C CA . PHE A 1 78 ? 10.11733 1.16737 -18.47568 1.000 30.81672 78 PHE A CA 1
ATOM 1201 C C . PHE A 1 78 ? 11.50908 1.68850 -18.79834 1.000 27.02604 78 PHE A C 1
ATOM 1202 O O . PHE A 1 78 ? 11.72323 2.18136 -19.91072 1.000 29.10025 78 PHE A O 1
ATOM 1219 N N . ALA A 1 79 ? 12.45499 1.58576 -17.86981 1.000 29.27780 79 ALA A N 1
ATOM 1220 C CA . ALA A 1 79 ? 13.83623 1.94638 -18.15481 1.000 29.91065 79 ALA A CA 1
ATOM 1221 C C . ALA A 1 79 ? 14.64739 0.75712 -18.65466 1.000 27.91386 79 ALA A C 1
ATOM 1222 O O . ALA A 1 79 ? 15.47336 0.90598 -19.56179 1.000 31.04741 79 ALA A O 1
ATOM 1229 N N . ILE A 1 80 ? 14.41261 -0.42607 -18.09741 1.000 29.47512 80 ILE A N 1
ATOM 1230 C CA . ILE A 1 80 ? 15.26799 -1.57684 -18.36644 1.000 31.69973 80 ILE A CA 1
ATOM 1231 C C . ILE A 1 80 ? 14.83025 -2.32840 -19.61598 1.000 29.00186 80 ILE A C 1
ATOM 1232 O O . ILE A 1 80 ? 15.65568 -2.67094 -20.46627 1.000 25.71079 80 ILE A O 1
ATOM 1248 N N . MET A 1 81 ? 13.54038 -2.61473 -19.74824 1.000 23.28567 81 MET A N 1
ATOM 1249 C CA . MET A 1 81 ? 13.11219 -3.56757 -20.76510 1.000 26.77116 81 MET A CA 1
ATOM 1250 C C . MET A 1 81 ? 13.09908 -2.95930 -22.16364 1.000 28.17431 81 MET A C 1
ATOM 1251 O O . MET A 1 81 ? 13.45462 -3.64885 -23.12864 1.000 28.93924 81 MET A O 1
ATOM 1265 N N . PRO A 1 82 ? 12.69867 -1.69617 -22.33553 1.000 27.12575 82 PRO A N 1
ATOM 1266 C CA . PRO A 1 82 ? 12.84432 -1.09592 -23.67317 1.000 29.40108 82 PRO A CA 1
ATOM 1267 C C . PRO A 1 82 ? 14.29916 -0.89962 -24.05871 1.000 33.43180 82 PRO A C 1
ATOM 1268 O O . PRO A 1 82 ? 14.68691 -1.22097 -25.18915 1.000 34.02676 82 PRO A O 1
ATOM 1279 N N . ALA A 1 83 ? 15.12496 -0.39661 -23.13698 1.000 27.26706 83 ALA A N 1
ATOM 1280 C CA . ALA A 1 83 ? 16.53581 -0.19128 -23.44470 1.000 34.53219 83 ALA A CA 1
ATOM 1281 C C . ALA A 1 83 ? 17.22801 -1.51435 -23.73908 1.000 32.16342 83 ALA A C 1
ATOM 1282 O O . ALA A 1 83 ? 18.02805 -1.61130 -24.67665 1.000 31.22447 83 ALA A O 1
ATOM 1289 N N . THR A 1 84 ? 16.92931 -2.54779 -22.95013 1.000 28.01883 84 THR A N 1
ATOM 1290 C CA . THR A 1 84 ? 17.53300 -3.85264 -23.19093 1.000 30.74514 84 THR A CA 1
ATOM 1291 C C . THR A 1 84 ? 17.15753 -4.38424 -24.56924 1.000 32.59638 84 THR A C 1
ATOM 1292 O O . THR A 1 84 ? 18.00453 -4.93514 -25.28182 1.000 27.39316 84 THR A O 1
ATOM 1303 N N . ALA A 1 85 ? 15.88981 -4.22660 -24.96186 1.000 30.86465 85 ALA A N 1
ATOM 1304 C CA . ALA A 1 85 ? 15.45228 -4.69066 -26.27463 1.000 28.12707 85 ALA A CA 1
ATOM 1305 C C . ALA A 1 85 ? 16.18222 -3.95900 -27.39118 1.000 33.96316 85 ALA A C 1
ATOM 1306 O O . ALA A 1 85 ? 16.52317 -4.55481 -28.42012 1.000 30.63568 85 ALA A O 1
ATOM 1313 N N . TRP A 1 86 ? 16.41017 -2.65878 -27.21391 1.000 31.15677 86 TRP A N 1
ATOM 1314 C CA . TRP A 1 86 ? 17.11634 -1.88513 -28.22687 1.000 34.66029 86 TRP A CA 1
ATOM 1315 C C . TRP A 1 86 ? 18.58086 -2.29287 -28.29941 1.000 36.96146 86 TRP A C 1
ATOM 1316 O O . TRP A 1 86 ? 19.12462 -2.48572 -29.39346 1.000 35.21142 86 TRP A O 1
ATOM 1337 N N . LEU A 1 87 ? 19.22944 -2.45135 -27.14334 1.000 30.80648 87 LEU A N 1
ATOM 1338 C CA . LEU A 1 87 ? 20.64650 -2.79964 -27.13534 1.000 34.19213 87 LEU A CA 1
ATOM 1339 C C . LEU A 1 87 ? 20.87412 -4.17032 -27.75956 1.000 37.62905 87 LEU A C 1
ATOM 1340 O O . LEU A 1 87 ? 21.82855 -4.36302 -28.52139 1.000 35.71976 87 LEU A O 1
ATOM 1356 N N . LEU A 1 88 ? 20.00743 -5.13696 -27.44769 1.000 33.23125 88 LEU A N 1
ATOM 1357 C CA . LEU A 1 88 ? 20.10749 -6.45111 -28.07458 1.000 37.80026 88 LEU A CA 1
ATOM 1358 C C . LEU A 1 88 ? 19.91500 -6.34849 -29.58367 1.000 39.66781 88 LEU A C 1
ATOM 1359 O O . LEU A 1 88 ? 20.67742 -6.93316 -30.36195 1.000 38.65868 88 LEU A O 1
ATOM 1375 N N . SER A 1 89 ? 18.89290 -5.60530 -30.01589 1.000 33.10132 89 SER A N 1
ATOM 1376 C CA . SER A 1 89 ? 18.62677 -5.47410 -31.44442 1.000 36.46061 89 SER A CA 1
ATOM 1377 C C . SER A 1 89 ? 19.82279 -4.87667 -32.17452 1.000 39.92578 89 SER A C 1
ATOM 1378 O O . SER A 1 89 ? 20.19320 -5.34027 -33.25975 1.000 38.13661 89 SER A O 1
ATOM 1386 N N . LYS A 1 90 ? 20.44380 -3.84988 -31.59203 1.000 38.15109 90 LYS A N 1
ATOM 1387 C CA . LYS A 1 90 ? 21.58708 -3.21216 -32.23613 1.000 42.77870 90 LYS A CA 1
ATOM 1388 C C . LYS A 1 90 ? 22.81113 -4.12265 -32.20965 1.000 50.19120 90 LYS A C 1
ATOM 1389 O O . LYS A 1 90 ? 23.48548 -4.30215 -33.23031 1.000 44.94185 90 LYS A O 1
ATOM 1408 N N . LEU A 1 91 ? 23.10569 -4.72214 -31.05296 1.000 49.41309 91 LEU A N 1
ATOM 1409 C CA . LEU A 1 91 ? 24.33947 -5.49178 -30.92053 1.000 52.15674 91 LEU A CA 1
ATOM 1410 C C . LEU A 1 91 ? 24.29011 -6.77854 -31.73590 1.000 47.56111 91 LEU A C 1
ATOM 1411 O O . LEU A 1 91 ? 25.30625 -7.19871 -32.30100 1.000 47.61545 91 LEU A O 1
ATOM 1427 N N . LEU A 1 92 ? 23.13119 -7.42641 -31.79744 1.000 44.13855 92 LEU A N 1
ATOM 1428 C CA . LEU A 1 92 ? 22.96956 -8.63420 -32.59467 1.000 43.94782 92 LEU A CA 1
ATOM 1429 C C . LEU A 1 92 ? 22.63682 -8.33421 -34.05123 1.000 47.52680 92 LEU A C 1
ATOM 1430 O O . LEU A 1 92 ? 22.45410 -9.27231 -34.83477 1.000 42.34457 92 LEU A O 1
ATOM 1446 N N . ASN A 1 93 ? 22.56908 -7.05970 -34.42638 1.000 44.70624 93 ASN A N 1
ATOM 1447 C CA . ASN A 1 93 ? 22.21702 -6.62997 -35.77859 1.000 41.83311 93 ASN A CA 1
ATOM 1448 C C . ASN A 1 93 ? 21.01937 -7.41942 -36.30450 1.000 37.89180 93 ASN A C 1
ATOM 1449 O O . ASN A 1 93 ? 21.09360 -8.14867 -37.29344 1.000 39.76911 93 ASN A O 1
ATOM 1460 N N . LEU A 1 94 ? 19.89432 -7.24454 -35.61737 1.000 35.27329 94 LEU A N 1
ATOM 1461 C CA . LEU A 1 94 ? 18.67067 -7.94761 -35.97872 1.000 38.27898 94 LEU A CA 1
ATOM 1462 C C . LEU A 1 94 ? 17.96512 -7.24729 -37.13894 1.000 42.53830 94 LEU A C 1
ATOM 1463 O O . LEU A 1 94 ? 17.94523 -6.01358 -37.19964 1.000 34.65271 94 LEU A O 1
ATOM 1479 N N . PRO A 1 95 ? 17.35332 -8.00509 -38.04933 1.000 46.56601 95 PRO A N 1
ATOM 1480 C CA . PRO A 1 95 ? 16.55628 -7.37587 -39.10842 1.000 46.79481 95 PRO A CA 1
ATOM 1481 C C . PRO A 1 95 ? 15.53972 -6.40997 -38.51532 1.000 39.55045 95 PRO A C 1
ATOM 1482 O O . PRO A 1 95 ? 15.10093 -6.56191 -37.37318 1.000 36.50269 95 PRO A O 1
ATOM 1493 N N . ALA A 1 96 ? 15.17018 -5.40177 -39.30776 1.000 39.67693 96 ALA A N 1
ATOM 1494 C CA . ALA A 1 96 ? 14.27330 -4.36429 -38.80872 1.000 38.29711 96 ALA A CA 1
ATOM 1495 C C . ALA A 1 96 ? 12.96655 -4.95823 -38.29688 1.000 37.40970 96 ALA A C 1
ATOM 1496 O O . ALA A 1 96 ? 12.46860 -4.55940 -37.23731 1.000 36.27902 96 ALA A O 1
ATOM 1503 N N . GLU A 1 97 ? 12.39869 -5.91772 -39.03069 1.000 35.27178 97 GLU A N 1
ATOM 1504 C CA . GLU A 1 97 ? 11.12905 -6.51040 -38.62110 1.000 40.66918 97 GLU A CA 1
ATOM 1505 C C . GLU A 1 97 ? 11.23926 -7.14780 -37.24201 1.000 36.73380 97 GLU A C 1
ATOM 1506 O O . GLU A 1 97 ? 10.36998 -6.95800 -36.38309 1.000 32.60912 97 GLU A O 1
ATOM 1518 N N . ILE A 1 98 ? 12.29979 -7.92466 -37.01760 1.000 36.75583 98 ILE A N 1
ATOM 1519 C CA . ILE A 1 98 ? 12.45260 -8.61561 -35.74248 1.000 36.62858 98 ILE A CA 1
ATOM 1520 C C . ILE A 1 98 ? 12.79621 -7.62546 -34.63761 1.000 30.74023 98 ILE A C 1
ATOM 1521 O O . ILE A 1 98 ? 12.24288 -7.69277 -33.53407 1.000 29.67348 98 ILE A O 1
ATOM 1537 N N . ALA A 1 99 ? 13.70712 -6.68886 -34.91200 1.000 34.41964 99 ALA A N 1
ATOM 1538 C CA . ALA A 1 99 ? 14.06546 -5.69673 -33.90304 1.000 28.96415 99 ALA A CA 1
ATOM 1539 C C . ALA A 1 99 ? 12.84275 -4.91287 -33.44176 1.000 30.20975 99 ALA A C 1
ATOM 1540 O O . ALA A 1 99 ? 12.67235 -4.66103 -32.24241 1.000 29.17059 99 ALA A O 1
ATOM 1547 N N . VAL A 1 100 ? 11.97448 -4.52561 -34.37829 1.000 32.34916 100 VAL A N 1
ATOM 1548 C CA . VAL A 1 100 ? 10.76388 -3.79565 -34.01173 1.000 29.24718 100 VAL A CA 1
ATOM 1549 C C . VAL A 1 100 ? 9.90281 -4.62413 -33.06784 1.000 26.25209 100 VAL A C 1
ATOM 1550 O O . VAL A 1 100 ? 9.35353 -4.10532 -32.08812 1.000 24.93192 100 VAL A O 1
ATOM 1563 N N . GLY A 1 101 ? 9.75797 -5.91895 -33.35338 1.000 26.83439 101 GLY A N 1
ATOM 1564 C CA . GLY A 1 101 ? 8.93557 -6.76312 -32.50356 1.000 25.74960 101 GLY A CA 1
ATOM 1565 C C . GLY A 1 101 ? 9.55467 -6.99402 -31.13934 1.000 27.13928 101 GLY A C 1
ATOM 1566 O O . GLY A 1 101 ? 8.84603 -7.07659 -30.13248 1.000 25.98794 101 GLY A O 1
ATOM 1570 N N . VAL A 1 102 ? 10.88248 -7.10808 -31.08660 1.000 24.83814 102 VAL A N 1
ATOM 1571 C CA . VAL A 1 102 ? 11.56652 -7.25679 -29.80594 1.000 26.52506 102 VAL A CA 1
ATOM 1572 C C . VAL A 1 102 ? 11.44047 -5.97609 -28.98987 1.000 25.65561 102 VAL A C 1
ATOM 1573 O O . VAL A 1 102 ? 11.13964 -6.00905 -27.79050 1.000 25.92327 102 VAL A O 1
ATOM 1586 N N . ILE A 1 103 ? 11.66472 -4.82703 -29.63091 1.000 24.59500 103 ILE A N 1
ATOM 1587 C CA . ILE A 1 103 ? 11.51075 -3.54983 -28.94276 1.000 24.03208 103 ILE A CA 1
ATOM 1588 C C . ILE A 1 103 ? 10.07238 -3.37355 -28.48119 1.000 23.48913 103 ILE A C 1
ATOM 1589 O O . ILE A 1 103 ? 9.81360 -2.90823 -27.36392 1.000 22.75390 103 ILE A O 1
ATOM 1605 N N . LEU A 1 104 ? 9.11372 -3.75807 -29.32544 1.000 24.59446 104 LEU A N 1
ATOM 1606 C CA . LEU A 1 104 ? 7.70908 -3.65956 -28.94367 1.000 25.55624 104 LEU A CA 1
ATOM 1607 C C . LEU A 1 104 ? 7.43395 -4.44061 -27.66329 1.000 26.29333 104 LEU A C 1
ATOM 1608 O O . LEU A 1 104 ? 6.76629 -3.93971 -26.75107 1.000 25.90339 104 LEU A O 1
ATOM 1624 N N . VAL A 1 105 ? 7.93965 -5.67453 -27.57519 1.000 25.48089 105 VAL A N 1
ATOM 1625 C CA . VAL A 1 105 ? 7.78454 -6.44826 -26.34399 1.000 23.24603 105 VAL A CA 1
ATOM 1626 C C . VAL A 1 105 ? 8.40039 -5.69435 -25.17185 1.000 24.24733 105 VAL A C 1
ATOM 1627 O O . VAL A 1 105 ? 7.80086 -5.58119 -24.09673 1.000 24.05832 105 VAL A O 1
ATOM 1640 N N . GLY A 1 106 ? 9.60573 -5.15693 -25.36757 1.000 25.64893 106 GLY A N 1
ATOM 1641 C CA . GLY A 1 106 ? 10.27854 -4.43536 -24.30419 1.000 25.41589 106 GLY A CA 1
ATOM 1642 C C . GLY A 1 106 ? 9.54627 -3.19435 -23.84292 1.000 27.55996 106 GLY A C 1
ATOM 1643 O O . GLY A 1 106 ? 9.75372 -2.74984 -22.70872 1.000 32.69436 106 GLY A O 1
ATOM 1647 N N . CYS A 1 107 ? 8.69223 -2.62423 -24.69341 1.000 28.04722 107 CYS A N 1
ATOM 1648 C CA . CYS A 1 107 ? 7.97485 -1.39823 -24.37228 1.000 23.92964 107 CYS A CA 1
ATOM 1649 C C . CYS A 1 107 ? 6.64320 -1.64620 -23.67858 1.000 26.18621 107 CYS A C 1
ATOM 1650 O O . CYS A 1 107 ? 6.06795 -0.70269 -23.12531 1.000 25.13452 107 CYS A O 1
ATOM 1658 N N . CYS A 1 108 ? 6.14643 -2.88108 -23.68693 1.000 24.23276 108 CYS A N 1
ATOM 1659 C CA . CYS A 1 108 ? 4.88105 -3.18913 -23.04431 1.000 26.11516 108 CYS A CA 1
ATOM 1660 C C . CYS A 1 108 ? 5.03119 -3.16769 -21.52512 1.000 24.40099 108 CYS A C 1
ATOM 1661 O O . CYS A 1 108 ? 6.14445 -3.22962 -20.99820 1.000 24.57821 108 CYS A O 1
ATOM 1669 N N . PRO A 1 109 ? 3.91622 -3.06323 -20.79532 1.000 21.82448 109 PRO A N 1
ATOM 1670 C CA . PRO A 1 109 ? 3.98874 -3.15698 -19.33103 1.000 25.77421 109 PRO A CA 1
ATOM 1671 C C . PRO A 1 109 ? 4.23036 -4.58438 -18.87322 1.000 26.91716 109 PRO A C 1
ATOM 1672 O O . PRO A 1 109 ? 4.35290 -5.49423 -19.69964 1.000 26.43842 109 PRO A O 1
ATOM 1683 N N . GLY A 1 110 ? 4.29306 -4.79403 -17.56300 1.000 30.05423 110 GLY A N 1
ATOM 1684 C CA . GLY A 1 110 ? 4.43198 -6.13213 -17.03288 1.000 27.55530 110 GLY A CA 1
ATOM 1685 C C . GLY A 1 110 ? 3.16375 -6.94505 -17.20315 1.000 30.02160 110 GLY A C 1
ATOM 1686 O O . GLY A 1 110 ? 2.09400 -6.43528 -17.53986 1.000 31.68824 110 GLY A O 1
ATOM 1690 N N . GLY A 1 111 ? 3.29564 -8.24765 -16.95891 1.000 32.62230 111 GLY A N 1
ATOM 1691 C CA . GLY A 1 111 ? 2.19053 -9.18217 -17.06827 1.000 33.43161 111 GLY A CA 1
ATOM 1692 C C . GLY A 1 111 ? 1.75092 -9.67482 -15.70272 1.000 34.45671 111 GLY A C 1
ATOM 1693 O O . GLY A 1 111 ? 2.56956 -9.84367 -14.79642 1.000 32.70376 111 GLY A O 1
ATOM 1697 N N . THR A 1 112 ? 0.44585 -9.92072 -15.56260 1.000 33.50731 112 THR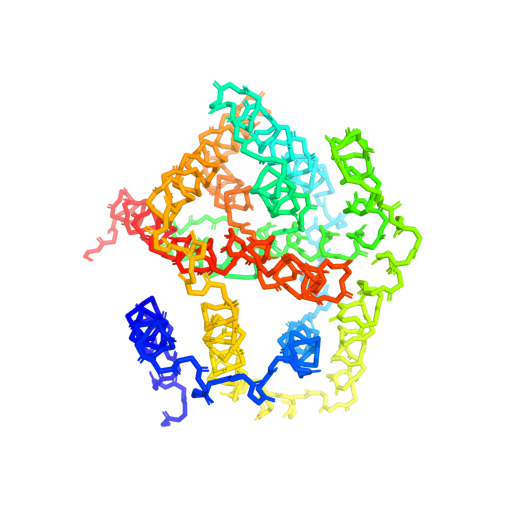 A N 1
ATOM 1698 C CA . THR A 1 112 ? -0.09833 -10.29975 -14.26455 1.000 36.39032 112 THR A CA 1
ATOM 1699 C C . THR A 1 112 ? 0.43506 -11.64176 -13.78477 1.000 30.19688 112 THR A C 1
ATOM 1700 O O . THR A 1 112 ? 0.32593 -11.94678 -12.59255 1.000 32.87496 112 THR A O 1
ATOM 1711 N N . ALA A 1 113 ? 1.00685 -12.44873 -14.68031 1.000 32.00507 113 ALA A N 1
ATOM 1712 C CA . ALA A 1 113 ? 1.63233 -13.69130 -14.24421 1.000 34.09487 113 ALA A CA 1
ATOM 1713 C C . ALA A 1 113 ? 2.73601 -13.42452 -13.22991 1.000 27.82556 113 ALA A C 1
ATOM 1714 O O . ALA A 1 113 ? 3.05118 -14.29568 -12.41164 1.000 30.95506 113 ALA A O 1
ATOM 1721 N N . SER A 1 114 ? 3.33337 -12.22912 -13.26797 1.000 29.10856 114 SER A N 1
ATOM 1722 C CA . SER A 1 114 ? 4.35119 -11.87754 -12.28454 1.000 29.64134 114 SER A CA 1
ATOM 1723 C C . SER A 1 114 ? 3.78404 -11.88158 -10.87137 1.000 29.62983 114 SER A C 1
ATOM 1724 O O . SER A 1 114 ? 4.51953 -12.12927 -9.90893 1.000 28.36457 114 SER A O 1
ATOM 1731 N N . ASN A 1 115 ? 2.48441 -11.60952 -10.72367 1.000 26.29337 115 ASN A N 1
ATOM 1732 C CA . ASN A 1 115 ? 1.87431 -11.64550 -9.39886 1.000 29.18013 115 ASN A CA 1
ATOM 1733 C C . ASN A 1 115 ? 1.94004 -13.05148 -8.81051 1.000 29.70892 115 ASN A C 1
ATOM 1734 O O . ASN A 1 115 ? 2.21030 -13.22338 -7.61527 1.000 27.50798 115 ASN A O 1
ATOM 1745 N N . VAL A 1 116 ? 1.70920 -14.07080 -9.64299 1.000 34.20415 116 VAL A N 1
ATOM 1746 C CA . VAL A 1 116 ? 1.72573 -15.45203 -9.16807 1.000 32.49236 116 VAL A CA 1
ATOM 1747 C C . VAL A 1 116 ? 3.15576 -15.92037 -8.92377 1.000 29.75879 116 VAL A C 1
ATOM 1748 O O . VAL A 1 116 ? 3.44909 -16.56056 -7.90782 1.000 29.93810 116 VAL A O 1
ATOM 1761 N N . MET A 1 117 ? 4.06475 -15.63017 -9.85722 1.000 29.81693 117 MET A N 1
ATOM 1762 C CA . MET A 1 117 ? 5.45720 -16.01939 -9.65529 1.000 30.94062 117 MET A CA 1
ATOM 1763 C C . MET A 1 117 ? 6.02942 -15.37114 -8.39908 1.000 28.17935 117 MET A C 1
ATOM 1764 O O . MET A 1 117 ? 6.81039 -15.99506 -7.67111 1.000 27.49974 117 MET A O 1
ATOM 1778 N N . THR A 1 118 ? 5.64942 -14.11972 -8.12332 1.000 30.97702 118 THR A N 1
ATOM 1779 C CA . THR A 1 118 ? 6.10821 -13.46797 -6.89974 1.000 28.03915 118 THR A CA 1
ATOM 1780 C C . THR A 1 118 ? 5.59535 -14.20376 -5.66855 1.000 27.80476 118 THR A C 1
ATOM 1781 O O . THR A 1 118 ? 6.33273 -14.39378 -4.69373 1.000 29.45585 118 THR A O 1
ATOM 1792 N N . TYR A 1 119 ? 4.33016 -14.62486 -5.69376 1.000 29.78776 119 TYR A N 1
ATOM 1793 C CA . TYR A 1 119 ? 3.78989 -15.41106 -4.59025 1.000 32.49305 119 TYR A CA 1
ATOM 1794 C C . TYR A 1 119 ? 4.55634 -16.71757 -4.43062 1.000 34.97084 119 TYR A C 1
ATOM 1795 O O . TYR A 1 119 ? 4.97289 -17.07886 -3.32376 1.000 31.15530 119 TYR A O 1
ATOM 1813 N N . LEU A 1 120 ? 4.75445 -17.44021 -5.53605 1.000 35.96660 120 LEU A N 1
ATOM 1814 C CA . LEU A 1 120 ? 5.49550 -18.69482 -5.48150 1.000 34.68113 120 LEU A CA 1
ATOM 1815 C C . LEU A 1 120 ? 6.93906 -18.47399 -5.05267 1.000 31.28296 120 LEU A C 1
ATOM 1816 O O . LEU A 1 120 ? 7.54254 -19.35425 -4.43006 1.000 32.18294 120 LEU A O 1
ATOM 1832 N N . ALA A 1 121 ? 7.51075 -17.31504 -5.38013 1.000 35.04471 121 ALA A N 1
ATOM 1833 C CA . ALA A 1 121 ? 8.88226 -17.00141 -5.00229 1.000 32.36032 121 ALA A CA 1
ATOM 1834 C C . ALA A 1 121 ? 8.99435 -16.46809 -3.58035 1.000 34.07326 121 ALA A C 1
ATOM 1835 O O . ALA A 1 121 ? 10.11358 -16.33422 -3.07316 1.000 31.70228 121 ALA A O 1
ATOM 1842 N N . ARG A 1 122 ? 7.86729 -16.17177 -2.93027 1.000 33.58930 122 ARG A N 1
ATOM 1843 C CA . ARG A 1 122 ? 7.84757 -15.61651 -1.57676 1.000 32.31073 122 ARG A CA 1
ATOM 1844 C C . ARG A 1 122 ? 8.41529 -14.19775 -1.54724 1.000 31.87132 122 ARG A C 1
ATOM 1845 O O . ARG A 1 122 ? 9.11741 -13.81296 -0.61182 1.000 32.90442 122 ARG A O 1
ATOM 1866 N N . GLY A 1 123 ? 8.10716 -13.41596 -2.58125 1.000 30.49062 123 GLY A N 1
ATOM 1867 C CA . GLY A 1 123 ? 8.38581 -11.99680 -2.58722 1.000 30.14814 123 GLY A CA 1
ATOM 1868 C C . GLY A 1 123 ? 7.20832 -11.20633 -2.04936 1.000 32.58543 123 GLY A C 1
ATOM 1869 O O . GLY A 1 123 ? 6.28140 -11.74549 -1.44244 1.000 34.12905 123 GLY A O 1
ATOM 1873 N N . ASN A 1 124 ? 7.24920 -9.89682 -2.28551 1.000 35.58883 124 ASN A N 1
ATOM 1874 C CA . ASN A 1 124 ? 6.19700 -8.99349 -1.81987 1.000 30.89417 124 ASN A CA 1
ATOM 1875 C C . ASN A 1 124 ? 5.09297 -8.97676 -2.87023 1.000 35.38311 124 ASN A C 1
ATOM 1876 O O . ASN A 1 124 ? 5.22173 -8.33565 -3.91648 1.000 29.44482 124 ASN A O 1
ATOM 1887 N N . VAL A 1 125 ? 3.99314 -9.67498 -2.58333 1.000 29.63906 125 VAL A N 1
ATOM 1888 C CA . VAL A 1 125 ? 2.93584 -9.82151 -3.57747 1.000 32.38435 125 VAL A CA 1
ATOM 1889 C C . VAL A 1 125 ? 2.17819 -8.51215 -3.75947 1.000 32.42443 125 VAL A C 1
ATOM 1890 O O . VAL A 1 125 ? 1.81372 -8.14661 -4.88324 1.000 30.81046 125 VAL A O 1
ATOM 1903 N N . ALA A 1 126 ? 1.91741 -7.78948 -2.66675 1.000 29.92651 126 ALA A N 1
ATOM 1904 C CA . ALA A 1 126 ? 1.22623 -6.50970 -2.78844 1.000 33.59949 126 ALA A CA 1
ATOM 1905 C C . ALA A 1 126 ? 1.99464 -5.56322 -3.70117 1.000 31.57751 126 ALA A C 1
ATOM 1906 O O . ALA A 1 126 ? 1.39574 -4.81937 -4.48654 1.000 29.72970 126 ALA A O 1
ATOM 1913 N N . LEU A 1 127 ? 3.32631 -5.58840 -3.61932 1.000 30.17537 127 LEU A N 1
ATOM 1914 C CA . LEU A 1 127 ? 4.14455 -4.74508 -4.48371 1.000 33.73050 127 LEU A CA 1
ATOM 1915 C C . LEU A 1 127 ? 4.04641 -5.19273 -5.93781 1.000 31.63047 127 LEU A C 1
ATOM 1916 O O . LEU A 1 127 ? 3.86873 -4.36632 -6.84096 1.000 28.40355 127 LEU A O 1
ATOM 1932 N N . SER A 1 128 ? 4.15369 -6.50107 -6.18382 1.000 26.94464 128 SER A N 1
ATOM 1933 C CA . SER A 1 128 ? 4.03712 -7.01272 -7.54644 1.000 29.36454 128 SER A CA 1
ATOM 1934 C C . SER A 1 128 ? 2.71294 -6.59327 -8.17473 1.000 29.62166 128 SER A C 1
ATOM 1935 O O . SER A 1 128 ? 2.67461 -6.11839 -9.31589 1.000 25.27899 128 SER A O 1
ATOM 1942 N N . VAL A 1 129 ? 1.61197 -6.75898 -7.43829 1.000 27.03544 129 VAL A N 1
ATOM 1943 C CA . VAL A 1 129 ? 0.29885 -6.41119 -7.97543 1.000 30.87978 129 VAL A CA 1
ATOM 1944 C C . VAL A 1 129 ? 0.22122 -4.92106 -8.28719 1.000 32.93428 129 VAL A C 1
ATOM 1945 O O . VAL A 1 129 ? -0.30858 -4.51540 -9.32953 1.000 28.56356 129 VAL A O 1
ATOM 1958 N N . ALA A 1 130 ? 0.74331 -4.08172 -7.39244 1.000 26.85382 130 ALA A N 1
ATOM 1959 C CA . ALA A 1 130 ? 0.64682 -2.64080 -7.59427 1.000 32.91716 130 ALA A CA 1
ATOM 1960 C C . ALA A 1 130 ? 1.45196 -2.20220 -8.80946 1.000 29.67902 130 ALA A C 1
ATOM 1961 O O . ALA A 1 130 ? 0.97141 -1.41955 -9.63714 1.000 28.67844 130 ALA A O 1
ATOM 1968 N N . VAL A 1 131 ? 2.68169 -2.70192 -8.93741 1.000 30.45827 131 VAL A N 1
ATOM 1969 C CA . VAL A 1 131 ? 3.54444 -2.25082 -10.02242 1.000 29.87504 131 VAL A CA 1
ATOM 1970 C C . VAL A 1 131 ? 2.98453 -2.68738 -11.36973 1.000 29.66805 131 VAL A C 1
ATOM 1971 O O . VAL A 1 131 ? 3.01473 -1.92409 -12.34248 1.000 30.11583 131 VAL A O 1
ATOM 1984 N N . THR A 1 132 ? 2.46977 -3.91710 -11.45650 1.000 29.76721 132 THR A N 1
ATOM 1985 C CA . THR A 1 132 ? 1.85912 -4.36073 -12.70551 1.000 27.71221 132 THR A CA 1
ATOM 1986 C C . THR A 1 132 ? 0.62139 -3.53450 -13.03078 1.000 29.32434 132 THR A C 1
ATOM 1987 O O . THR A 1 132 ? 0.42163 -3.12627 -14.18144 1.000 25.88935 132 THR A O 1
ATOM 1997 N N . SER A 1 133 ? -0.21740 -3.27028 -12.02740 1.000 29.33671 133 SER A N 1
ATOM 1998 C CA . SER A 1 133 ? -1.42505 -2.48522 -12.25794 1.000 32.60332 133 SER A CA 1
ATOM 1999 C C . SER A 1 133 ? -1.08380 -1.08816 -12.76050 1.000 31.63598 133 SER A C 1
ATOM 2000 O O . SER A 1 133 ? -1.67292 -0.60529 -13.73371 1.000 31.62849 133 SER A O 1
ATOM 2008 N N . VAL A 1 134 ? -0.12958 -0.42035 -12.10740 1.000 29.60901 134 VAL A N 1
ATOM 2009 C CA . VAL A 1 134 ? 0.19413 0.95016 -12.48993 1.000 31.65508 134 VAL A CA 1
ATOM 2010 C C . VAL A 1 134 ? 0.85934 0.97867 -13.85765 1.000 31.04169 134 VAL A C 1
ATOM 2011 O O . VAL A 1 134 ? 0.53242 1.82136 -14.70235 1.000 30.78113 134 VAL A O 1
ATOM 2024 N N . SER A 1 135 ? 1.81092 0.07360 -14.09603 1.000 27.26211 135 SER A N 1
ATOM 2025 C CA A SER A 1 135 ? 2.45030 0.00972 -15.40545 0.370 31.60580 135 SER A CA 1
ATOM 2026 C CA B SER A 1 135 ? 2.45053 0.00748 -15.40498 0.630 31.03020 135 SER A CA 1
ATOM 2027 C C . SER A 1 135 ? 1.41711 -0.20806 -16.50332 1.000 26.00885 135 SER A C 1
ATOM 2028 O O . SER A 1 135 ? 1.49088 0.41405 -17.56967 1.000 26.95379 135 SER A O 1
ATOM 2041 N N . THR A 1 136 ? 0.43742 -1.07862 -16.25051 1.000 27.20505 136 THR A N 1
ATOM 2042 C CA . THR A 1 136 ? -0.59290 -1.37037 -17.23984 1.000 26.34901 136 THR A CA 1
ATOM 2043 C C . THR A 1 136 ? -1.45469 -0.14728 -17.51852 1.000 34.13265 136 THR A C 1
ATOM 2044 O O . THR A 1 136 ? -1.73673 0.16833 -18.68175 1.000 29.13465 136 THR A O 1
ATOM 2055 N N . LEU A 1 137 ? -1.86256 0.56395 -16.46631 1.000 27.99286 137 LEU A N 1
ATOM 2056 C CA . LEU A 1 137 ? -2.81557 1.65480 -16.63130 1.000 30.99372 137 LEU A CA 1
ATOM 2057 C C . LEU A 1 137 ? -2.18930 2.86627 -17.31366 1.000 32.22887 137 LEU A C 1
ATOM 2058 O O . LEU A 1 137 ? -2.90198 3.64165 -17.96086 1.000 30.38458 137 LEU A O 1
ATOM 2074 N N . ILE A 1 138 ? -0.87242 3.05265 -17.19319 1.000 27.38120 138 ILE A N 1
ATOM 2075 C CA . ILE A 1 138 ? -0.20627 4.14690 -17.88831 1.000 28.69437 138 ILE A CA 1
ATOM 2076 C C . ILE A 1 138 ? 0.42579 3.70601 -19.20360 1.000 29.41749 138 ILE A C 1
ATOM 2077 O O . ILE A 1 138 ? 1.01709 4.53815 -19.90577 1.000 29.95805 138 ILE A O 1
ATOM 2093 N N . SER A 1 139 ? 0.30958 2.43059 -19.56931 1.000 29.57549 139 SER A N 1
ATOM 2094 C CA . SER A 1 139 ? 0.92307 1.97727 -20.81140 1.000 26.18730 139 SER A CA 1
ATOM 2095 C C . SER A 1 139 ? 0.34936 2.64018 -22.06460 1.000 26.13801 139 SER A C 1
ATOM 2096 O O . SER A 1 139 ? 1.10885 2.78662 -23.03825 1.000 24.81371 139 SER A O 1
ATOM 2104 N N . PRO A 1 140 ? -0.92390 3.05249 -22.12464 1.000 25.09782 140 PRO A N 1
ATOM 2105 C CA . PRO A 1 140 ? -1.39376 3.74047 -23.34109 1.000 31.05327 140 PRO A CA 1
ATOM 2106 C C . PRO A 1 140 ? -0.57636 4.97301 -23.68033 1.000 34.40622 140 PRO A C 1
ATOM 2107 O O . PRO A 1 140 ? -0.48266 5.34303 -24.85786 1.000 35.25847 140 PRO A O 1
ATOM 2118 N N . LEU A 1 141 ? 0.01101 5.62668 -22.67846 1.000 31.36994 141 LEU A N 1
ATOM 2119 C CA . LEU A 1 141 ? 0.89092 6.76365 -22.90508 1.000 31.60676 141 LEU A CA 1
ATOM 2120 C C . LEU A 1 141 ? 2.34461 6.33369 -23.07096 1.000 28.91807 141 LEU A C 1
ATOM 2121 O O . LEU A 1 141 ? 3.01760 6.76234 -24.01337 1.000 31.29607 141 LEU A O 1
ATOM 2137 N N . LEU A 1 142 ? 2.83874 5.48080 -22.17066 1.000 29.11043 142 LEU A N 1
ATOM 2138 C CA . LEU A 1 142 ? 4.27137 5.21126 -22.12022 1.000 29.31508 142 LEU A CA 1
ATOM 2139 C C . LEU A 1 142 ? 4.70891 4.20623 -23.17752 1.000 24.26185 142 LEU A C 1
ATOM 2140 O O . LEU A 1 142 ? 5.78804 4.35490 -23.76090 1.000 29.63915 142 LEU A O 1
ATOM 2156 N N . THR A 1 143 ? 3.90950 3.17226 -23.43147 1.000 26.83968 143 THR A N 1
ATOM 2157 C CA . THR A 1 143 ? 4.32576 2.16927 -24.40956 1.000 28.90581 143 THR A CA 1
ATOM 2158 C C . THR A 1 143 ? 4.48112 2.78172 -25.79539 1.000 29.29246 143 THR A C 1
ATOM 2159 O O . THR A 1 143 ? 5.54594 2.59907 -26.41233 1.000 26.94335 143 THR A O 1
ATOM 2170 N N . PRO A 1 144 ? 3.51030 3.53025 -26.33042 1.000 25.97550 144 PRO A N 1
ATOM 2171 C CA . PRO A 1 144 ? 3.74623 4.16919 -27.63645 1.000 31.73196 144 PRO A CA 1
ATOM 2172 C C . PRO 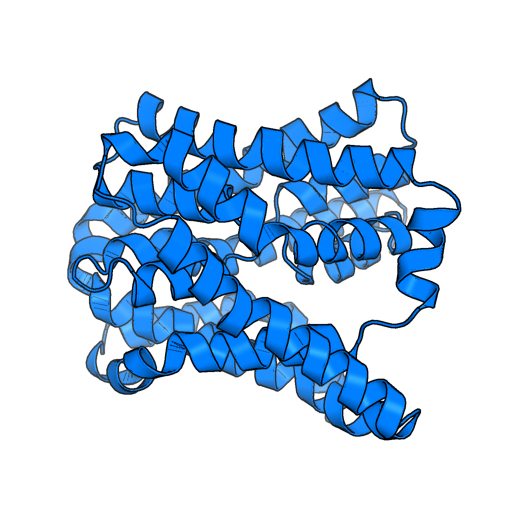A 1 144 ? 4.87332 5.18800 -27.61465 1.000 30.35092 144 PRO A C 1
ATOM 2173 O O . PRO A 1 144 ? 5.63432 5.27665 -28.58572 1.000 31.34543 144 PRO A O 1
ATOM 2184 N N . ALA A 1 145 ? 5.00683 5.96666 -26.53781 1.000 25.94414 145 ALA A N 1
ATOM 2185 C CA . ALA A 1 145 ? 6.03629 7.00190 -26.51082 1.000 29.48271 145 ALA A CA 1
ATOM 2186 C C . ALA A 1 145 ? 7.42914 6.38821 -26.59233 1.000 29.69290 145 ALA A C 1
ATOM 2187 O O . ALA A 1 145 ? 8.27982 6.84679 -27.36371 1.000 31.58166 145 ALA A O 1
ATOM 2194 N N . ILE A 1 146 ? 7.67908 5.34157 -25.80435 1.000 27.52537 146 ILE A N 1
ATOM 2195 C CA . ILE A 1 146 ? 8.99823 4.71784 -25.80237 1.000 26.39575 146 ILE A CA 1
ATOM 2196 C C . ILE A 1 146 ? 9.21175 3.91579 -27.08104 1.000 28.12541 146 ILE A C 1
ATOM 2197 O O . ILE A 1 146 ? 10.30607 3.91843 -27.65679 1.000 29.17086 146 ILE A O 1
ATOM 2213 N N . PHE A 1 147 ? 8.17437 3.21727 -27.54542 1.000 28.28756 147 PHE A N 1
ATOM 2214 C CA . PHE A 1 147 ? 8.27684 2.47730 -28.80047 1.000 29.25389 147 PHE A CA 1
ATOM 2215 C C . PHE A 1 147 ? 8.62481 3.41168 -29.95367 1.000 28.05383 147 PHE A C 1
ATOM 2216 O O . PHE A 1 147 ? 9.50325 3.10599 -30.76923 1.000 28.08777 147 PHE A O 1
ATOM 2233 N N . LEU A 1 148 ? 7.97046 4.57314 -30.01482 1.000 27.46660 148 LEU A N 1
ATOM 2234 C CA . LEU A 1 148 ? 8.27995 5.55626 -31.04935 1.000 30.31166 148 LEU A CA 1
ATOM 2235 C C . LEU A 1 148 ? 9.74402 5.98126 -31.00026 1.000 31.51818 148 LEU A C 1
ATOM 2236 O O . LEU A 1 148 ? 10.40962 6.06207 -32.03980 1.000 29.37589 148 LEU A O 1
ATOM 2252 N N . MET A 1 149 ? 10.26851 6.24738 -29.80313 1.000 29.42229 149 MET A N 1
ATOM 2253 C CA . MET A 1 149 ? 11.63563 6.74747 -29.69717 1.000 31.35720 149 MET A CA 1
ATOM 2254 C C . MET A 1 149 ? 12.65816 5.70074 -30.12203 1.000 32.50512 149 MET A C 1
ATOM 2255 O O . MET A 1 149 ? 13.65131 6.02917 -30.78095 1.000 35.70021 149 MET A O 1
ATOM 2269 N N . LEU A 1 150 ? 12.45017 4.44209 -29.73475 1.000 30.73976 150 LEU A N 1
ATOM 2270 C CA . LEU A 1 150 ? 13.45547 3.41117 -29.95754 1.000 30.48707 150 LEU A CA 1
ATOM 2271 C C . LEU A 1 150 ? 13.33224 2.73623 -31.31633 1.000 29.77239 150 LEU A C 1
ATOM 2272 O O . LEU A 1 150 ? 14.34438 2.28328 -31.86491 1.000 32.02451 150 LEU A O 1
ATOM 2288 N N . ALA A 1 151 ? 12.12382 2.64803 -31.86972 1.000 27.97831 151 ALA A N 1
ATOM 2289 C CA . ALA A 1 151 ? 11.89063 1.92734 -33.11334 1.000 36.32236 151 ALA A CA 1
ATOM 2290 C C . ALA A 1 151 ? 11.45651 2.83048 -34.25864 1.000 34.31024 151 ALA A C 1
ATOM 2291 O O . ALA A 1 151 ? 11.28254 2.34354 -35.38118 1.000 38.06817 151 ALA A O 1
ATOM 2298 N N . GLY A 1 152 ? 11.28715 4.13054 -34.01080 1.000 34.37383 152 GLY A N 1
ATOM 2299 C CA . GLY A 1 152 ? 10.75740 5.02737 -35.02296 1.000 39.85589 152 GLY A CA 1
ATOM 2300 C C . GLY A 1 152 ? 11.65121 5.21415 -36.23055 1.000 43.88810 152 GLY A C 1
ATOM 2301 O O . GLY A 1 152 ? 11.17702 5.68801 -37.26925 1.000 38.79044 152 GLY A O 1
ATOM 2305 N N . GLU A 1 153 ? 12.93063 4.86805 -36.11883 1.000 42.19889 153 GLU A N 1
ATOM 2306 C CA . GLU A 1 153 ? 13.85782 4.97388 -37.23687 1.000 46.35742 153 GLU A CA 1
ATOM 2307 C C . GLU A 1 153 ? 13.99530 3.66929 -38.00746 1.000 42.69727 153 GLU A C 1
ATOM 2308 O O . GLU A 1 153 ? 14.80375 3.59708 -38.93916 1.000 43.18858 153 GLU A O 1
ATOM 2320 N N . MET A 1 154 ? 13.21949 2.64713 -37.64664 1.000 34.21547 154 MET A N 1
ATOM 2321 C CA . MET A 1 154 ? 13.24070 1.35195 -38.31480 1.000 45.77173 154 MET A CA 1
ATOM 2322 C C . MET A 1 154 ? 12.02720 1.14938 -39.21580 1.000 37.64640 154 MET A C 1
ATOM 2323 O O . MET A 1 154 ? 12.17456 0.75339 -40.37341 1.000 39.87266 154 MET A O 1
ATOM 2337 N N . LEU A 1 155 ? 10.82797 1.39397 -38.69338 1.000 41.67317 155 LEU A N 1
ATOM 2338 C CA . LEU A 1 155 ? 9.60443 1.36783 -39.48043 1.000 40.23374 155 LEU A CA 1
ATOM 2339 C C . LEU A 1 155 ? 8.76143 2.57289 -39.08533 1.000 41.84085 155 LEU A C 1
ATOM 2340 O O . LEU A 1 155 ? 8.94135 3.15539 -38.01281 1.000 42.97267 155 LEU A O 1
ATOM 2356 N N . GLU A 1 156 ? 7.83621 2.94843 -39.96272 1.000 34.79466 156 GLU A N 1
ATOM 2357 C CA . GLU A 1 156 ? 6.90311 4.01509 -39.62964 1.000 41.68716 156 GLU A CA 1
ATOM 2358 C C . GLU A 1 156 ? 5.99877 3.57279 -38.48368 1.000 38.94184 156 GLU A C 1
ATOM 2359 O O . GLU A 1 156 ? 5.40758 2.48893 -38.52485 1.000 33.82285 156 GLU A O 1
ATOM 2371 N N . ILE A 1 157 ? 5.89949 4.41611 -37.45825 1.000 37.12162 157 ILE A N 1
ATOM 2372 C CA . ILE A 1 157 ? 5.12008 4.13949 -36.25728 1.000 35.03771 157 ILE A CA 1
ATOM 2373 C C . ILE A 1 157 ? 4.02706 5.19269 -36.14414 1.000 37.10726 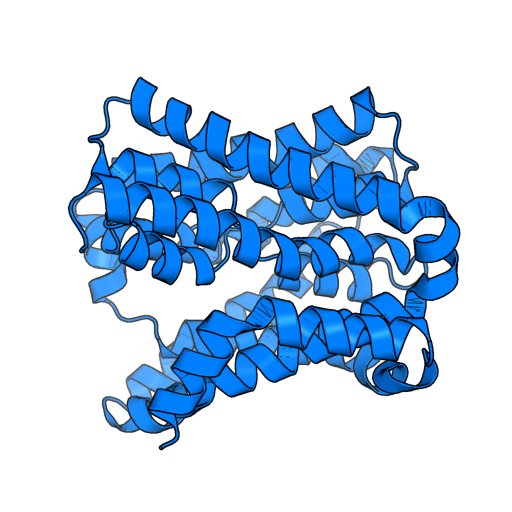157 ILE A C 1
ATOM 2374 O O . ILE A 1 157 ? 4.29998 6.39285 -36.25881 1.000 36.68406 157 ILE A O 1
ATOM 2390 N N . GLN A 1 158 ? 2.79364 4.74185 -35.92859 1.000 31.72484 158 GLN A N 1
ATOM 2391 C CA . GLN A 1 158 ? 1.65468 5.62403 -35.67276 1.000 31.03000 158 GLN A CA 1
ATOM 2392 C C . GLN A 1 158 ? 1.37978 5.56497 -34.17355 1.000 33.22775 158 GLN A C 1
ATOM 2393 O O . GLN A 1 158 ? 0.56335 4.77428 -33.69906 1.000 33.92221 158 GLN A O 1
ATOM 2407 N N . ALA A 1 159 ? 2.08085 6.41770 -33.42351 1.000 29.80709 159 ALA A N 1
ATOM 2408 C CA . ALA A 1 159 ? 2.07411 6.31099 -31.96866 1.000 30.75527 159 ALA A CA 1
ATOM 2409 C C . ALA A 1 159 ? 0.69216 6.59532 -31.39590 1.000 30.54984 159 ALA A C 1
ATOM 2410 O O . ALA A 1 159 ? 0.21814 5.87701 -30.50798 1.000 29.44560 159 ALA A O 1
ATOM 2417 N N . ALA A 1 160 ? 0.03435 7.64970 -31.87943 1.000 31.47248 160 ALA A N 1
ATOM 2418 C CA . ALA A 1 160 ? -1.30043 7.96721 -31.38353 1.000 37.28065 160 ALA A CA 1
ATOM 2419 C C . ALA A 1 160 ? -2.28607 6.85460 -31.71625 1.000 33.51355 160 ALA A C 1
ATOM 2420 O O . ALA A 1 160 ? -3.18495 6.55252 -30.92292 1.000 32.59209 160 ALA A O 1
ATOM 2427 N N . GLY A 1 161 ? -2.13406 6.23279 -32.88639 1.000 30.91265 161 GLY A N 1
ATOM 2428 C CA . GLY A 1 161 ? -2.97576 5.09609 -33.21885 1.000 32.90182 161 GLY A CA 1
ATOM 2429 C C . GLY A 1 161 ? -2.76110 3.92167 -32.28377 1.000 31.07038 161 GLY A C 1
ATOM 2430 O O . GLY A 1 161 ? -3.70659 3.21066 -31.93574 1.000 31.32052 161 GLY A O 1
ATOM 2434 N N . MET A 1 162 ? -1.51457 3.70203 -31.86163 1.000 28.58502 162 MET A N 1
ATOM 2435 C CA . MET A 1 162 ? -1.23743 2.60671 -30.93897 1.000 27.06994 162 MET A CA 1
ATOM 2436 C C . MET A 1 162 ? -1.75826 2.91071 -29.54004 1.000 29.92763 162 MET A C 1
ATOM 2437 O O . MET A 1 162 ? -2.19419 1.99554 -28.83246 1.000 28.22473 162 MET A O 1
ATOM 2451 N N . LEU A 1 163 ? -1.73476 4.18155 -29.12953 1.000 28.12705 163 LEU A N 1
ATOM 2452 C CA . LEU A 1 163 ? -2.34525 4.55733 -27.85757 1.000 32.43967 163 LEU A CA 1
ATOM 2453 C C . LEU A 1 163 ? -3.82515 4.19861 -27.83927 1.000 28.30207 163 LEU A C 1
ATOM 2454 O O . LEU A 1 163 ? -4.32795 3.64468 -26.85356 1.000 28.85524 163 LEU A O 1
ATOM 2470 N N . MET A 1 164 ? -4.53822 4.49806 -28.92698 1.000 29.15123 164 MET A N 1
ATOM 2471 C CA . MET A 1 164 ? -5.95561 4.16231 -28.99393 1.000 30.06368 164 MET A CA 1
ATOM 2472 C C . MET A 1 164 ? -6.17906 2.65587 -29.01173 1.000 32.06684 164 MET A C 1
ATOM 2473 O O . MET A 1 164 ? -7.19190 2.17699 -28.49002 1.000 30.50043 164 MET A O 1
ATOM 2487 N N . SER A 1 165 ? -5.26481 1.89698 -29.62166 1.000 29.77524 165 SER A N 1
ATOM 2488 C CA . SER A 1 165 ? -5.37817 0.44303 -29.58513 1.000 30.76452 165 SER A CA 1
ATOM 2489 C C . SER A 1 165 ? -5.23506 -0.07891 -28.16076 1.000 27.88725 165 SER A C 1
ATOM 2490 O O . SER A 1 165 ? -5.95903 -0.99373 -27.75030 1.000 31.76603 165 SER A O 1
ATOM 2498 N N . ILE A 1 166 ? -4.30756 0.49187 -27.38859 1.000 29.52402 166 ILE A N 1
ATOM 2499 C CA . ILE A 1 166 ? -4.13668 0.05794 -26.00608 1.000 26.89408 166 ILE A CA 1
ATOM 2500 C C . ILE A 1 166 ? -5.33505 0.47949 -25.16554 1.000 33.53284 166 ILE A C 1
ATOM 2501 O O . ILE A 1 166 ? -5.77715 -0.25900 -24.27853 1.000 31.92498 166 ILE A O 1
ATOM 2517 N N . VAL A 1 167 ? -5.87783 1.67071 -25.42156 1.000 30.54261 167 VAL A N 1
ATOM 2518 C CA . VAL A 1 167 ? -7.08332 2.09053 -24.71264 1.000 36.17997 167 VAL A CA 1
ATOM 2519 C C . VAL A 1 167 ? -8.20800 1.08656 -24.94161 1.000 33.40489 167 VAL A C 1
ATOM 2520 O O . VAL A 1 167 ? -8.91028 0.69361 -24.00249 1.000 33.98485 167 VAL A O 1
ATOM 2533 N N . LYS A 1 168 ? -8.38423 0.63805 -26.18642 1.000 32.88629 168 LYS A N 1
ATOM 2534 C CA . LYS A 1 168 ? -9.49661 -0.25168 -26.50157 1.000 34.39245 168 LYS A CA 1
ATOM 2535 C C . LYS A 1 168 ? -9.24404 -1.69310 -26.06933 1.000 33.87279 168 LYS A C 1
ATOM 2536 O O . LYS A 1 168 ? -10.19715 -2.40424 -25.73046 1.000 31.35601 168 LYS A O 1
ATOM 2555 N N . MET A 1 169 ? -7.98895 -2.14629 -26.07911 1.000 31.99204 169 MET A N 1
ATOM 2556 C CA . MET A 1 169 ? -7.67991 -3.52639 -25.72758 1.000 37.79527 169 MET A CA 1
ATOM 2557 C C . MET A 1 169 ? -7.31550 -3.70841 -24.26141 1.000 36.60135 169 MET A C 1
ATOM 2558 O O . MET A 1 169 ? -7.36552 -4.83943 -23.76191 1.000 32.15727 169 MET A O 1
ATOM 2572 N N . VAL A 1 170 ? -6.95153 -2.63417 -23.56306 1.000 30.86099 170 VAL A N 1
ATOM 2573 C CA . VAL A 1 170 ? -6.41917 -2.75654 -22.21246 1.000 32.67957 170 VAL A CA 1
ATOM 2574 C C . VAL A 1 170 ? -7.23537 -1.92932 -21.23190 1.000 33.92544 170 VAL A C 1
ATOM 2575 O O . VAL A 1 170 ? -7.80812 -2.46765 -20.27848 1.000 34.50987 170 VAL A O 1
ATOM 2588 N N . LEU A 1 171 ? -7.30491 -0.61893 -21.46027 1.000 30.95175 171 LEU A N 1
ATOM 2589 C CA . LEU A 1 171 ? -7.86625 0.26828 -20.44697 1.000 33.68681 171 LEU A CA 1
ATOM 2590 C C . LEU A 1 171 ? -9.37096 0.07084 -20.30751 1.000 34.18799 171 LEU A C 1
ATOM 2591 O O . LEU A 1 171 ? -9.88973 -0.03411 -19.19052 1.000 36.77623 171 LEU A O 1
ATOM 2607 N N . LEU A 1 172 ? -10.08996 0.01252 -21.42271 1.000 30.45174 172 LEU A N 1
ATOM 2608 C CA . LEU A 1 172 ? -11.54175 -0.10125 -21.34435 1.000 40.02532 172 LEU A CA 1
ATOM 2609 C C . LEU A 1 172 ? -11.96582 -1.47121 -20.81991 1.000 36.31830 172 LEU A C 1
ATOM 2610 O O . LEU A 1 172 ? -12.87604 -1.54819 -19.98551 1.000 38.39871 172 LEU A O 1
ATOM 2626 N N . PRO A 1 173 ? -11.35970 -2.57178 -21.27986 1.000 32.82267 173 PRO A N 1
ATOM 2627 C CA . PRO A 1 173 ? -11.69092 -3.87313 -20.66946 1.000 37.36488 173 PRO A CA 1
ATOM 2628 C C . PRO A 1 173 ? -11.45551 -3.89984 -19.17000 1.000 34.38974 173 PRO A C 1
ATOM 2629 O O . PRO A 1 173 ? -12.27162 -4.45686 -18.42505 1.000 36.29328 173 PRO A O 1
ATOM 2640 N N . ILE A 1 174 ? -10.35522 -3.30421 -18.70508 1.000 34.90065 174 ILE A N 1
ATOM 2641 C CA . ILE A 1 174 ? -10.09351 -3.23298 -17.26999 1.000 34.06633 174 ILE A CA 1
ATOM 2642 C C . ILE A 1 174 ? -11.20102 -2.45881 -16.56712 1.000 38.42335 174 ILE A C 1
ATOM 2643 O O . ILE A 1 174 ? -11.71714 -2.88211 -15.52551 1.000 32.46600 174 ILE A O 1
ATOM 2659 N N . VAL A 1 175 ? -11.57441 -1.30374 -17.12292 1.000 39.09681 175 VAL A N 1
ATOM 2660 C CA . VAL A 1 175 ? -12.60892 -0.47881 -16.50437 1.000 42.30947 175 VAL A CA 1
ATOM 2661 C C . VAL A 1 175 ? -13.94327 -1.21242 -16.49967 1.000 42.06068 175 VAL A C 1
ATOM 2662 O O . VAL A 1 175 ? -14.69717 -1.15338 -15.52029 1.000 39.44130 175 VAL A O 1
ATOM 2675 N N . LEU A 1 176 ? -14.26391 -1.90506 -17.59483 1.000 35.64630 176 LEU A N 1
ATOM 2676 C CA . LEU A 1 176 ? -15.44540 -2.76132 -17.59768 1.000 43.11501 176 LEU A CA 1
ATOM 2677 C C . LEU A 1 176 ? -15.34450 -3.83106 -16.51662 1.000 39.97093 176 LEU A C 1
ATOM 2678 O O . LEU A 1 176 ? -16.33335 -4.13858 -15.84149 1.000 40.96861 176 LEU A O 1
ATOM 2694 N N . GLY A 1 177 ? -14.15592 -4.41174 -16.34015 1.000 38.47284 177 GLY A N 1
ATOM 2695 C CA . GLY A 1 177 ? -13.97718 -5.39692 -15.28730 1.000 39.22037 177 GLY A CA 1
ATOM 2696 C C . GLY A 1 177 ? -14.17362 -4.81032 -13.90322 1.000 44.00440 177 GLY A C 1
ATOM 2697 O O . GLY A 1 177 ? -14.76357 -5.44717 -13.02610 1.000 42.69262 177 GLY A O 1
ATOM 2701 N N . LEU A 1 178 ? -13.68250 -3.58724 -13.68790 1.000 40.25101 178 LEU A N 1
ATOM 2702 C CA . LEU A 1 178 ? -13.86952 -2.92796 -12.39943 1.000 37.92366 178 LEU A CA 1
ATOM 2703 C C . LEU A 1 178 ? -15.34353 -2.64639 -12.14166 1.000 44.59957 178 LEU A C 1
ATOM 2704 O O . LEU A 1 178 ? -15.85907 -2.91238 -11.04940 1.000 45.69120 178 LEU A O 1
ATOM 2720 N N . ILE A 1 179 ? -16.03731 -2.09662 -13.13977 1.000 41.06750 179 ILE A N 1
ATOM 2721 C CA . ILE A 1 179 ? -17.46582 -1.82575 -12.99728 1.000 45.23995 179 ILE A CA 1
ATOM 2722 C C . ILE A 1 179 ? -18.21591 -3.11568 -12.69321 1.000 43.47364 179 ILE A C 1
ATOM 2723 O O . ILE A 1 179 ? -18.93509 -3.21905 -11.69321 1.000 49.88143 179 ILE A O 1
ATOM 2739 N N . VAL A 1 180 ? -18.05965 -4.11783 -13.56265 1.000 43.13825 180 VAL A N 1
ATOM 2740 C CA . VAL A 1 180 ? -18.77247 -5.38239 -13.39251 1.000 46.51699 180 VAL A CA 1
ATOM 2741 C C . VAL A 1 180 ? -18.57219 -5.92772 -11.98456 1.000 43.97320 180 VAL A C 1
ATOM 2742 O O . VAL A 1 180 ? -19.49631 -6.48400 -11.37867 1.000 48.01954 180 VAL A O 1
ATOM 2755 N N . HIS A 1 181 ? -17.36552 -5.77201 -11.43899 1.000 43.64571 181 HIS A N 1
ATOM 2756 C CA . HIS A 1 181 ? -17.07980 -6.30243 -10.10975 1.000 44.60583 181 HIS A CA 1
ATOM 2757 C C . HIS A 1 181 ? -17.75425 -5.46420 -9.02986 1.000 46.51983 181 HIS A C 1
ATOM 2758 O O . HIS A 1 181 ? -18.40544 -6.00473 -8.12741 1.000 47.58159 181 HIS A O 1
ATOM 2771 N N . LYS A 1 182 ? -17.60964 -4.13811 -9.10335 1.000 44.56438 182 LYS A N 1
ATOM 2772 C CA . LYS A 1 182 ? -18.32532 -3.27200 -8.17244 1.000 46.52759 182 LYS A CA 1
ATOM 2773 C C . LYS A 1 182 ? -19.82663 -3.51549 -8.24308 1.000 49.16076 182 LYS A C 1
ATOM 2774 O O . LYS A 1 182 ? -20.52567 -3.38981 -7.23072 1.000 51.34472 182 LYS A O 1
ATOM 2793 N N . VAL A 1 183 ? -20.33697 -3.87431 -9.42108 1.000 49.17847 183 VAL A N 1
ATOM 2794 C CA . VAL A 1 183 ? -21.76496 -4.12835 -9.57315 1.000 53.26934 183 VAL A CA 1
ATOM 2795 C C . VAL A 1 183 ? -22.14167 -5.46805 -8.95464 1.000 52.80709 183 VAL A C 1
ATOM 2796 O O . VAL A 1 183 ? -23.05426 -5.55128 -8.12470 1.000 55.32697 183 VAL A O 1
ATOM 2809 N N . LEU A 1 184 ? -21.43612 -6.53491 -9.34368 1.000 53.33667 184 LEU A N 1
ATOM 2810 C CA . LEU A 1 184 ? -21.77923 -7.87398 -8.87908 1.000 56.13646 184 LEU A CA 1
ATOM 2811 C C . LEU A 1 184 ? -21.36655 -8.12459 -7.43399 1.000 57.93854 184 LEU A C 1
ATOM 2812 O O . LEU A 1 184 ? -21.93261 -9.01414 -6.79012 1.000 59.98711 184 LEU A O 1
ATOM 2828 N N . GLY A 1 185 ? -20.39318 -7.38320 -6.91696 1.000 54.37885 185 GLY A N 1
ATOM 2829 C CA . GLY A 1 185 ? -19.91787 -7.65678 -5.57152 1.000 56.53154 185 GLY A CA 1
ATOM 2830 C C . GLY A 1 185 ? -19.30684 -9.04221 -5.47784 1.000 53.96247 185 GLY A C 1
ATOM 2831 O O . GLY A 1 185 ? -18.45520 -9.42989 -6.28577 1.000 51.21135 185 GLY A O 1
ATOM 2835 N N . SER A 1 186 ? -19.75667 -9.81224 -4.48306 1.000 63.27883 186 SER A N 1
ATOM 2836 C CA . SER A 1 186 ? -19.13287 -11.10237 -4.20580 1.000 57.75022 186 SER A CA 1
ATOM 2837 C C . SER A 1 186 ? -19.41992 -12.12857 -5.29622 1.000 57.57981 186 SER A C 1
ATOM 2838 O O . SER A 1 186 ? -18.61168 -13.03926 -5.51045 1.000 57.64128 186 SER A O 1
ATOM 2846 N N . LYS A 1 187 ? -20.55111 -12.00480 -5.99513 1.000 66.70583 187 LYS A N 1
ATOM 2847 C CA . LYS A 1 187 ? -20.86568 -12.94705 -7.06431 1.000 60.55167 187 LYS A CA 1
ATOM 2848 C C . LYS A 1 187 ? -19.81580 -12.94074 -8.16819 1.000 61.87598 187 LYS A C 1
ATOM 2849 O O . LYS A 1 187 ? -19.76352 -13.88677 -8.96276 1.000 65.00290 187 LYS A O 1
ATOM 2868 N N . THR A 1 188 ? -18.98099 -11.90078 -8.24120 1.000 54.04867 188 THR A N 1
ATOM 2869 C CA . THR A 1 188 ? -17.94718 -11.85323 -9.26769 1.000 54.54676 188 THR A CA 1
ATOM 2870 C C . THR A 1 188 ? -17.00816 -13.04927 -9.18376 1.000 55.47663 188 THR A C 1
ATOM 2871 O O . THR A 1 188 ? -16.38830 -13.41259 -10.19104 1.000 50.25201 188 THR A O 1
ATOM 2882 N N . GLU A 1 189 ? -16.88730 -13.66246 -8.00496 1.000 55.23172 189 GLU A N 1
ATOM 2883 C CA . GLU A 1 189 ? -16.04326 -14.84209 -7.86282 1.000 56.91765 189 GLU A CA 1
ATOM 2884 C C . GLU A 1 189 ? -16.40140 -15.91657 -8.88036 1.000 56.04701 189 GLU A C 1
ATOM 2885 O O . GLU A 1 189 ? -15.52963 -16.67998 -9.31100 1.000 49.95716 189 GLU A O 1
ATOM 2897 N N . LYS A 1 190 ? -17.67323 -15.99853 -9.27247 1.000 54.89712 190 LYS A N 1
ATOM 2898 C CA . LYS A 1 190 ? -18.10518 -17.03498 -10.20116 1.000 57.98536 190 LYS A CA 1
ATOM 2899 C C . LYS A 1 190 ? -17.70255 -16.73596 -11.63939 1.000 61.80093 190 LYS A C 1
ATOM 2900 O O . LYS A 1 190 ? -17.63719 -17.66351 -12.45314 1.000 68.13561 190 LYS A O 1
ATOM 2919 N N . LEU A 1 191 ? -17.43469 -15.47073 -11.97174 1.000 61.86670 191 LEU A N 1
ATOM 2920 C CA . LEU A 1 191 ? -16.82533 -15.16013 -13.25963 1.000 53.05565 191 LEU A CA 1
ATOM 2921 C C . LEU A 1 191 ? -15.32684 -15.43899 -13.23748 1.000 55.32498 191 LEU A C 1
ATOM 2922 O O . LEU A 1 191 ? -14.78367 -16.01717 -14.18531 1.000 56.73280 191 LEU A O 1
ATOM 2938 N N . THR A 1 192 ? -14.64595 -15.03410 -12.16284 1.000 53.14794 192 THR A N 1
ATOM 2939 C CA . THR A 1 192 ? -13.20381 -15.21520 -12.06685 1.000 52.62221 192 THR A CA 1
ATOM 2940 C C . THR A 1 192 ? -12.80545 -16.66812 -11.84976 1.000 53.53780 192 THR A C 1
ATOM 2941 O O . THR A 1 192 ? -11.62578 -16.99687 -12.01453 1.000 50.64573 192 THR A O 1
ATOM 2952 N N . ASP A 1 193 ? -13.74755 -17.53997 -11.48025 1.000 53.86045 193 ASP A N 1
ATOM 2953 C CA . ASP A 1 193 ? -13.44611 -18.96629 -11.44532 1.000 54.31031 193 ASP A CA 1
ATOM 2954 C C . ASP A 1 193 ? -13.10704 -19.48728 -12.83510 1.000 57.15136 193 ASP A C 1
ATOM 2955 O O . ASP A 1 193 ? -12.34764 -20.45349 -12.97034 1.000 53.50360 193 ASP A O 1
ATOM 2964 N N . ALA A 1 194 ? -13.65516 -18.86002 -13.87547 1.000 57.51496 194 ALA A N 1
ATOM 2965 C CA . ALA A 1 194 ? -13.38711 -19.24898 -15.25181 1.000 55.31345 194 ALA A CA 1
ATOM 2966 C C . ALA A 1 194 ? -12.20408 -18.50912 -15.85990 1.000 52.26632 194 ALA A C 1
ATOM 2967 O O . ALA A 1 194 ? -11.70352 -18.93197 -16.90778 1.000 55.06988 194 ALA A O 1
ATOM 2974 N N . LEU A 1 195 ? -11.74268 -17.43192 -15.22606 1.000 52.49822 195 LEU A N 1
ATOM 2975 C CA . LEU A 1 195 ? -10.71121 -16.58119 -15.81761 1.000 45.34784 195 LEU A CA 1
ATOM 2976 C C . LEU A 1 195 ? -9.45037 -17.33625 -16.21166 1.000 48.40248 195 LEU A C 1
ATOM 2977 O O . LEU A 1 195 ? -8.96157 -17.12599 -17.33309 1.000 49.60646 195 LEU A O 1
ATOM 2993 N N . PRO A 1 196 ? -8.86684 -18.19257 -15.36741 1.000 56.49936 196 PRO A N 1
ATOM 2994 C CA . PRO A 1 196 ? -7.58917 -18.81834 -15.75426 1.000 53.57970 196 PRO A CA 1
ATOM 2995 C C . PRO A 1 196 ? -7.67665 -19.65883 -17.01695 1.000 52.32980 196 PRO A C 1
ATOM 2996 O O . PRO A 1 196 ? -6.78705 -19.57259 -17.87266 1.000 47.70181 196 PRO A O 1
ATOM 3007 N N . LEU A 1 197 ? -8.71882 -20.47923 -17.16090 1.000 48.54493 197 LEU A N 1
ATOM 3008 C CA . LEU A 1 197 ? -8.83757 -21.29350 -18.36604 1.000 54.48630 197 LEU A CA 1
ATOM 3009 C C . LEU A 1 197 ? -9.16437 -20.43154 -19.57969 1.000 44.65011 197 LEU A C 1
ATOM 3010 O O . LEU A 1 197 ? -8.60874 -20.64100 -20.66412 1.000 38.24287 197 LEU A O 1
ATOM 3026 N N . VAL A 1 198 ? -10.06204 -19.45646 -19.41671 1.000 44.53268 198 VAL A N 1
ATOM 3027 C CA . VAL A 1 198 ? -10.37692 -18.54788 -20.51519 1.000 45.19358 198 VAL A CA 1
ATOM 3028 C C . VAL A 1 198 ? -9.12723 -17.80159 -20.96294 1.000 39.71835 198 VAL A C 1
ATOM 3029 O O . VAL A 1 198 ? -8.86202 -17.66986 -22.16394 1.000 46.47993 198 VAL A O 1
ATOM 3042 N N . SER A 1 199 ? -8.34128 -17.29855 -20.00757 1.000 44.46419 199 SER A N 1
ATOM 3043 C CA . SER A 1 199 ? -7.13392 -16.55979 -20.36217 1.000 41.94461 199 SER A CA 1
ATOM 3044 C C . SER A 1 199 ? -6.13341 -17.45287 -21.08287 1.000 39.04281 199 SER A C 1
ATOM 3045 O O . SER A 1 199 ? -5.46520 -17.01503 -22.02683 1.000 35.65771 199 SER A O 1
ATOM 3053 N N . VAL A 1 200 ? -6.01012 -18.70796 -20.64829 1.000 41.49087 200 VAL A N 1
ATOM 3054 C CA . VAL A 1 200 ? -5.08491 -19.62636 -21.30330 1.000 37.35894 200 VAL A CA 1
ATOM 3055 C C . VAL A 1 200 ? -5.55820 -19.93979 -22.71664 1.000 33.55526 200 VAL A C 1
ATOM 3056 O O . VAL A 1 200 ? -4.76339 -19.94575 -23.66319 1.000 36.79035 200 VAL A O 1
ATOM 3069 N N . ALA A 1 201 ? -6.85622 -20.19779 -22.88650 1.000 31.58915 201 ALA A N 1
ATOM 3070 C CA . ALA A 1 201 ? -7.38602 -20.46855 -24.21887 1.000 34.07041 201 ALA A CA 1
ATOM 3071 C C . ALA A 1 201 ? -7.16786 -19.27670 -25.14461 1.000 37.69038 201 ALA A C 1
ATOM 3072 O O . ALA A 1 201 ? -6.72833 -19.43441 -26.28930 1.000 35.59581 201 ALA A O 1
ATOM 3079 N N . ALA A 1 202 ? -7.45823 -18.06836 -24.65916 1.000 36.36703 202 ALA A N 1
ATOM 3080 C CA . ALA A 1 202 ? -7.30571 -16.88489 -25.49923 1.000 33.60179 202 ALA A CA 1
ATOM 3081 C C . ALA A 1 202 ? -5.85819 -16.70015 -25.93779 1.000 32.23040 202 ALA A C 1
ATOM 3082 O O . ALA A 1 202 ? -5.58738 -16.41773 -27.11082 1.000 34.72387 202 ALA A O 1
ATOM 3089 N N . ILE A 1 203 ? -4.91045 -16.87988 -25.01710 1.000 32.34917 203 ILE A N 1
ATOM 3090 C CA . ILE A 1 203 ? -3.51830 -16.57557 -25.33141 1.000 30.25037 203 ILE A CA 1
ATOM 3091 C C . ILE A 1 203 ? -2.91465 -17.65019 -26.23346 1.000 35.51792 203 ILE A C 1
ATOM 3092 O O . ILE A 1 203 ? -2.11662 -17.34131 -27.12577 1.000 31.51922 203 ILE A O 1
ATOM 3108 N N . VAL A 1 204 ? -3.28105 -18.92104 -26.03397 1.000 37.09469 204 VAL A N 1
ATOM 3109 C CA . VAL A 1 204 ? -2.75484 -19.94573 -26.93509 1.000 37.45159 204 VAL A CA 1
ATOM 3110 C C . VAL A 1 204 ? -3.33437 -19.76863 -28.33430 1.000 32.65093 204 VAL A C 1
ATOM 3111 O O . VAL A 1 204 ? -2.67348 -20.08440 -29.33077 1.000 34.99718 204 VAL A O 1
ATOM 3124 N N . LEU A 1 205 ? -4.57175 -19.27327 -28.43852 1.000 32.79543 205 LEU A N 1
ATOM 3125 C CA . LEU A 1 205 ? -5.12318 -18.94678 -29.75025 1.000 34.75979 205 LEU A CA 1
ATOM 3126 C C . LEU A 1 205 ? -4.33676 -17.81701 -30.40608 1.000 36.17405 205 LEU A C 1
ATOM 3127 O O . LEU A 1 205 ? -4.06297 -17.85897 -31.61149 1.000 35.34034 205 LEU A O 1
ATOM 3143 N N . ILE A 1 206 ? -3.97016 -16.79344 -29.62969 1.000 34.39645 206 ILE A N 1
ATOM 3144 C CA . ILE A 1 206 ? -3.13368 -15.72002 -30.16226 1.000 32.23777 206 ILE A CA 1
ATOM 3145 C C . ILE A 1 206 ? -1.81377 -16.28684 -30.67124 1.000 32.85517 206 ILE A C 1
ATOM 3146 O O . ILE A 1 206 ? -1.37837 -15.99314 -31.79115 1.000 32.73481 206 ILE A O 1
ATOM 3162 N N . ILE A 1 207 ? -1.15713 -17.10892 -29.85038 1.000 29.41674 207 ILE A N 1
ATOM 3163 C CA . ILE A 1 207 ? 0.12773 -17.68792 -30.23631 1.000 32.65333 207 ILE A CA 1
ATOM 3164 C C . ILE A 1 207 ? -0.02318 -18.51829 -31.50380 1.000 32.38698 207 ILE A C 1
ATOM 3165 O O . ILE A 1 207 ? 0.76170 -18.38839 -32.45063 1.000 40.77257 207 ILE A O 1
ATOM 3181 N N . GLY A 1 208 ? -1.03368 -19.38750 -31.54000 1.000 34.75590 208 GLY A N 1
ATOM 3182 C CA . GLY A 1 208 ? -1.22370 -20.22810 -32.70988 1.000 38.22306 208 GLY A CA 1
ATOM 3183 C C . GLY A 1 208 ? -1.48043 -19.42290 -33.96780 1.000 37.93433 208 GLY A C 1
ATOM 3184 O O . GLY A 1 208 ? -0.96996 -19.74930 -35.04239 1.000 34.67160 208 GLY A O 1
ATOM 3188 N N . ALA A 1 209 ? -2.27630 -18.35904 -33.85299 1.000 35.02069 209 ALA A N 1
ATOM 3189 C CA . ALA A 1 209 ? -2.54018 -17.51410 -35.01144 1.000 39.04315 209 ALA A CA 1
ATOM 3190 C C . ALA A 1 209 ? -1.27562 -16.79441 -35.46161 1.000 35.09946 209 ALA A C 1
ATOM 3191 O O . ALA A 1 209 ? -1.02085 -16.66640 -36.66474 1.000 40.17137 209 ALA A O 1
ATOM 3198 N N . VAL A 1 210 ? -0.46702 -16.32568 -34.51114 1.000 35.62928 210 VAL A N 1
ATOM 3199 C CA . VAL A 1 210 ? 0.77041 -15.63715 -34.86356 1.000 38.15690 210 VAL A CA 1
ATOM 3200 C C . VAL A 1 210 ? 1.74971 -16.60446 -35.51809 1.000 34.97333 210 VAL A C 1
ATOM 3201 O O . VAL A 1 210 ? 2.33776 -16.30337 -36.56355 1.000 34.05832 210 VAL A O 1
ATOM 3214 N N . VAL A 1 211 ? 1.93707 -17.78218 -34.91495 1.000 39.46470 211 VAL A N 1
ATOM 3215 C CA . VAL A 1 211 ? 2.88724 -18.75353 -35.45287 1.000 32.33552 211 VAL A CA 1
ATOM 3216 C C . VAL A 1 211 ? 2.49917 -19.15268 -36.86812 1.000 35.82460 211 VAL A C 1
ATOM 3217 O O . VAL A 1 211 ? 3.35031 -19.23764 -37.76327 1.000 35.27418 211 VAL A O 1
ATOM 3230 N N . GLY A 1 212 ? 1.21288 -19.41588 -37.09173 1.000 40.06817 212 GLY A N 1
ATOM 3231 C CA . GLY A 1 212 ? 0.77613 -19.82938 -38.41239 1.000 44.88998 212 GLY A CA 1
ATOM 3232 C C . GLY A 1 212 ? 1.03764 -18.77491 -39.46850 1.000 39.90965 212 GLY A C 1
ATOM 3233 O O . GLY A 1 212 ? 1.51918 -19.08191 -40.56090 1.000 44.87064 212 GLY A O 1
ATOM 3237 N N . ALA A 1 213 ? 0.73614 -17.51491 -39.15375 1.000 42.97145 213 ALA A N 1
ATOM 3238 C CA . ALA A 1 213 ? 0.90453 -16.44718 -40.12988 1.000 41.59096 213 ALA A CA 1
ATOM 3239 C C . ALA A 1 213 ? 2.36567 -16.19850 -40.47950 1.000 39.19102 213 ALA A C 1
ATOM 3240 O O . ALA A 1 213 ? 2.64639 -15.66196 -41.55658 1.000 37.11351 213 ALA A O 1
ATOM 3247 N N . SER A 1 214 ? 3.30009 -16.58443 -39.61003 1.000 41.04994 214 SER A N 1
ATOM 3248 C CA . SER A 1 214 ? 4.71597 -16.30077 -39.81051 1.000 39.87907 214 SER A CA 1
ATOM 3249 C C . SER A 1 214 ? 5.54662 -17.57753 -39.91757 1.000 43.29341 214 SER A C 1
ATOM 3250 O O . SER A 1 214 ? 6.74345 -17.56954 -39.62206 1.000 43.31171 214 SER A O 1
ATOM 3258 N N . LYS A 1 215 ? 4.93003 -18.67738 -40.36115 1.000 37.39798 215 LYS A N 1
ATOM 3259 C CA . LYS A 1 215 ? 5.64461 -19.94923 -40.44870 1.000 40.45412 215 LYS A CA 1
ATOM 3260 C C . LYS A 1 215 ? 6.95983 -19.79036 -41.20515 1.000 45.33809 215 LYS A C 1
ATOM 3261 O O . LYS A 1 215 ? 8.01999 -20.21248 -40.72868 1.000 40.53020 215 LYS A O 1
ATOM 3280 N N . GLY A 1 216 ? 6.90871 -19.17038 -42.38675 1.000 45.63915 216 GLY A N 1
ATOM 3281 C CA . GLY A 1 216 ? 8.10872 -19.04140 -43.19939 1.000 41.82126 216 GLY A CA 1
ATOM 3282 C C . GLY A 1 216 ? 9.22231 -18.28157 -42.50361 1.000 46.25168 216 GLY A C 1
ATOM 3283 O O . GLY A 1 216 ? 10.39269 -18.66297 -42.58865 1.000 44.13657 216 GLY A O 1
ATOM 3287 N N . LYS A 1 217 ? 8.87609 -17.19176 -41.81075 1.000 40.26919 217 LYS A N 1
ATOM 3288 C CA . LYS A 1 217 ? 9.88558 -16.40479 -41.10858 1.000 44.21790 217 LYS A CA 1
ATOM 3289 C C . LYS A 1 217 ? 10.41467 -17.13088 -39.87776 1.000 41.07947 217 LYS A C 1
ATOM 3290 O O . LYS A 1 217 ? 11.59030 -16.97768 -39.52644 1.000 41.78338 217 LYS A O 1
ATOM 3309 N N . ILE A 1 218 ? 9.56992 -17.91126 -39.20172 1.000 37.19282 218 ILE A N 1
ATOM 3310 C CA . ILE A 1 218 ? 10.05950 -18.71598 -38.08695 1.000 39.79667 218 ILE A CA 1
ATOM 3311 C C . ILE A 1 218 ? 11.04132 -19.76783 -38.58095 1.000 40.64056 218 ILE A C 1
ATOM 3312 O O . ILE A 1 218 ? 12.00205 -20.10993 -37.88091 1.000 37.72882 218 ILE A O 1
ATOM 3328 N N . MET A 1 219 ? 10.82782 -20.29072 -39.79137 1.000 39.47238 219 MET A N 1
ATOM 3329 C CA . MET A 1 219 ? 11.73520 -21.29681 -40.33128 1.000 42.07221 219 MET A CA 1
ATOM 3330 C C . MET A 1 219 ? 13.14882 -20.74744 -40.47364 1.000 49.05259 219 MET A C 1
ATOM 3331 O O . MET A 1 219 ? 14.12579 -21.44497 -40.17601 1.000 52.36581 219 MET A O 1
ATOM 3345 N N . GLU A 1 220 ? 13.28166 -19.49923 -40.92356 1.000 49.05872 220 GLU A N 1
ATOM 3346 C CA . GLU A 1 220 ? 14.60043 -18.92876 -41.15857 1.000 50.14857 220 GLU A CA 1
ATOM 3347 C C . GLU A 1 220 ? 15.15550 -18.16964 -39.96122 1.000 45.54424 220 GLU A C 1
ATOM 3348 O O . GLU A 1 220 ? 16.38004 -18.04436 -39.84502 1.000 52.72265 220 GLU A O 1
ATOM 3360 N N . SER A 1 221 ? 14.29557 -17.66710 -39.06978 1.000 41.03211 221 SER A N 1
ATOM 3361 C CA . SER A 1 221 ? 14.73677 -16.81435 -37.97315 1.000 45.77632 221 SER A CA 1
ATOM 3362 C C . SER A 1 221 ? 14.18149 -17.23989 -36.61929 1.000 38.43839 221 SER A C 1
ATOM 3363 O O . SER A 1 221 ? 14.37493 -16.51932 -35.63407 1.000 41.51339 221 SER A O 1
ATOM 3371 N N . GLY A 1 222 ? 13.51127 -18.38949 -36.53765 1.000 43.02721 222 GLY A N 1
ATOM 3372 C CA . GLY A 1 222 ? 12.86859 -18.77083 -35.29023 1.000 36.33303 222 GLY A CA 1
ATOM 3373 C C . GLY A 1 222 ? 13.84971 -18.97270 -34.15146 1.000 39.83648 222 GLY A C 1
ATOM 3374 O O . GLY A 1 222 ? 13.57637 -18.59312 -33.00958 1.000 35.74957 222 GLY A O 1
ATOM 3378 N N . LEU A 1 223 ? 15.00422 -19.57547 -34.44161 1.000 35.70233 223 LEU A N 1
ATOM 3379 C CA . LEU A 1 223 ? 15.97710 -19.83394 -33.38480 1.000 42.55387 223 LEU A CA 1
ATOM 3380 C C . LEU A 1 223 ? 16.64048 -18.54449 -32.91898 1.000 39.40839 223 LEU A C 1
ATOM 3381 O O . LEU A 1 223 ? 16.94069 -18.38944 -31.72936 1.000 38.74271 223 LEU A O 1
ATOM 3397 N N . LEU A 1 224 ? 16.88527 -17.61098 -33.84222 1.000 37.49761 224 LEU A N 1
ATOM 3398 C CA . LEU A 1 224 ? 17.43986 -16.31872 -33.45330 1.000 42.26155 224 LEU A CA 1
ATOM 3399 C C . LEU A 1 224 ? 16.48145 -15.56131 -32.54354 1.000 35.49201 224 LEU A C 1
ATOM 3400 O O . LEU A 1 224 ? 16.89986 -14.97772 -31.53677 1.000 37.64031 224 LEU A O 1
ATOM 3416 N N . ILE A 1 225 ? 15.19172 -15.54689 -32.88872 1.000 34.25799 225 ILE A N 1
ATOM 3417 C CA . ILE A 1 225 ? 14.21784 -14.81981 -32.07964 1.000 34.14832 225 ILE A CA 1
ATOM 3418 C C . ILE A 1 225 ? 14.11720 -15.43637 -30.69133 1.000 35.48784 225 ILE A C 1
ATOM 3419 O O . ILE A 1 225 ? 14.01082 -14.72407 -29.68524 1.000 28.06342 225 ILE A O 1
ATOM 3435 N N . PHE A 1 226 ? 14.13561 -16.76870 -30.61338 1.000 33.90741 226 PHE A N 1
ATOM 3436 C CA . PHE A 1 226 ? 14.08972 -17.42948 -29.31378 1.000 34.92643 226 PHE A CA 1
ATOM 3437 C C . PHE A 1 226 ? 15.26288 -16.99478 -28.44487 1.000 33.88983 226 PHE A C 1
ATOM 3438 O O . PHE A 1 226 ? 15.08725 -16.64565 -27.27259 1.000 34.20784 226 PHE A O 1
ATOM 3455 N N . ALA A 1 227 ? 16.47147 -16.99433 -29.01108 1.000 34.62140 227 ALA A N 1
ATOM 3456 C CA . ALA A 1 227 ? 17.64423 -16.60754 -28.23446 1.000 38.14910 227 ALA A CA 1
ATOM 3457 C C . ALA A 1 227 ? 17.54865 -15.16035 -27.76679 1.000 34.12384 227 ALA A C 1
ATOM 3458 O O . ALA A 1 227 ? 18.00963 -14.82413 -26.67087 1.000 34.44340 227 ALA A O 1
ATOM 3465 N N . VAL A 1 228 ? 16.96119 -14.28388 -28.58585 1.000 30.58046 228 VAL A N 1
ATOM 3466 C CA . VAL A 1 228 ? 16.81852 -12.88813 -28.18214 1.000 29.31481 228 VAL A CA 1
ATOM 3467 C C . VAL A 1 228 ? 15.82019 -12.76424 -27.03878 1.000 27.09242 228 VAL A C 1
ATOM 3468 O O . VAL A 1 228 ? 16.02542 -11.98669 -26.09916 1.000 29.73550 228 VAL A O 1
ATOM 3481 N N . VAL A 1 229 ? 14.71687 -13.51367 -27.10851 1.000 33.62881 229 VAL A N 1
ATOM 3482 C CA . VAL A 1 229 ? 13.73419 -13.50703 -26.02701 1.000 25.91410 229 VAL A CA 1
ATOM 3483 C C . VAL A 1 229 ? 14.37806 -13.96486 -24.72406 1.000 31.51550 229 VAL A C 1
ATOM 3484 O O . VAL A 1 229 ? 14.18281 -13.35452 -23.66590 1.000 27.28936 229 VAL A O 1
ATOM 3497 N N . VAL A 1 230 ? 15.15062 -15.05299 -24.77873 1.000 28.96514 230 VAL A N 1
ATOM 3498 C CA . VAL A 1 230 ? 15.80143 -15.55785 -23.57154 1.000 30.81320 230 VAL A CA 1
ATOM 3499 C C . VAL A 1 230 ? 16.72920 -14.49817 -22.99224 1.000 29.79451 230 VAL A C 1
ATOM 3500 O O . VAL A 1 230 ? 16.71205 -14.22205 -21.78691 1.000 30.71081 230 VAL A O 1
ATOM 3513 N N . LEU A 1 231 ? 17.55486 -13.88747 -23.84500 1.000 32.04351 231 LEU A N 1
ATOM 3514 C CA . LEU A 1 231 ? 18.45493 -12.84165 -23.37299 1.000 34.75624 231 LEU A CA 1
ATOM 3515 C C . LEU A 1 231 ? 17.67689 -11.65091 -22.82973 1.000 29.87138 231 LEU A C 1
ATOM 3516 O O . LEU A 1 231 ? 18.01750 -11.10667 -21.77378 1.000 30.54683 231 LEU A O 1
ATOM 3532 N N . HIS A 1 232 ? 16.62741 -11.23288 -23.53925 1.000 31.26573 232 HIS A N 1
ATOM 3533 C CA . HIS A 1 232 ? 15.86806 -10.05451 -23.13248 1.000 28.32256 232 HIS A CA 1
ATOM 3534 C C . HIS A 1 232 ? 15.16564 -10.28907 -21.80084 1.000 31.91236 232 HIS A C 1
ATOM 3535 O O . HIS A 1 232 ? 15.25361 -9.46265 -20.88410 1.000 27.28447 232 HIS A O 1
ATOM 3549 N N . ASN A 1 233 ? 14.45459 -11.41272 -21.68327 1.000 31.75353 233 ASN A N 1
ATOM 3550 C CA . ASN A 1 233 ? 13.81280 -11.77167 -20.42260 1.000 30.46396 233 ASN A CA 1
ATOM 3551 C C . ASN A 1 233 ? 14.84454 -11.95248 -19.31679 1.000 30.32560 233 ASN A C 1
ATOM 3552 O O . ASN A 1 233 ? 14.64031 -11.49535 -18.18589 1.000 29.51554 233 ASN A O 1
ATOM 3563 N N . GLY A 1 234 ? 15.97306 -12.59163 -19.63114 1.000 29.90765 234 GLY A N 1
ATOM 3564 C CA . GLY A 1 234 ? 16.95409 -12.88581 -18.60041 1.000 31.72673 234 GLY A CA 1
ATOM 3565 C C . GLY A 1 234 ? 17.66884 -11.64850 -18.09672 1.000 36.05675 234 GLY A C 1
ATOM 3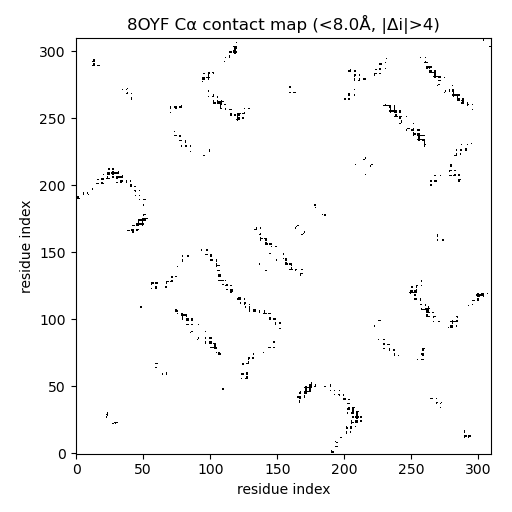566 O O . GLY A 1 234 ? 17.85728 -11.47826 -16.88810 1.000 30.25485 234 GLY A O 1
ATOM 3570 N N . ILE A 1 235 ? 18.08504 -10.77234 -19.01164 1.000 32.35964 235 ILE A N 1
ATOM 3571 C CA . ILE A 1 235 ? 18.74202 -9.53590 -18.60310 1.000 33.33088 235 ILE A CA 1
ATOM 3572 C C . ILE A 1 235 ? 17.77685 -8.66197 -17.81757 1.000 28.81141 235 ILE A C 1
ATOM 3573 O O . ILE A 1 235 ? 18.18466 -7.93974 -16.89933 1.000 30.49394 235 ILE A O 1
ATOM 3589 N N . GLY A 1 236 ? 16.48678 -8.71663 -18.15320 1.000 29.22944 236 GLY A N 1
ATOM 3590 C CA . GLY A 1 236 ? 15.49997 -8.00720 -17.35716 1.000 28.51220 236 GLY A CA 1
ATOM 3591 C C . GLY A 1 236 ? 15.55022 -8.40606 -15.89565 1.000 27.42380 236 GLY A C 1
ATOM 3592 O O . GLY A 1 236 ? 15.64328 -7.55223 -15.00964 1.000 27.04500 236 GLY A O 1
ATOM 3596 N N . TYR A 1 237 ? 15.49575 -9.71582 -15.62498 1.000 28.62592 237 TYR A N 1
ATOM 3597 C CA . TYR A 1 237 ? 15.62823 -10.20282 -14.25388 1.000 32.51980 237 TYR A CA 1
ATOM 3598 C C . TYR A 1 237 ? 16.87519 -9.62685 -13.58919 1.000 29.65194 237 TYR A C 1
ATOM 3599 O O . TYR A 1 237 ? 16.82500 -9.12289 -12.46181 1.000 28.46750 237 TYR A O 1
ATOM 3617 N N . LEU A 1 238 ? 18.01435 -9.71197 -14.27819 1.000 32.33561 238 LEU A N 1
ATOM 3618 C CA . LEU A 1 238 ? 19.28461 -9.33372 -13.66876 1.000 35.65809 238 LEU A CA 1
ATOM 3619 C C . LEU A 1 238 ? 19.30554 -7.85428 -13.30501 1.000 33.21707 238 LEU A C 1
ATOM 3620 O O . LEU A 1 238 ? 19.67011 -7.48315 -12.18338 1.000 29.90590 238 LEU A O 1
ATOM 3636 N N . LEU A 1 239 ? 18.92204 -6.99065 -14.24757 1.000 29.17794 239 LEU A N 1
ATOM 3637 C CA . LEU A 1 239 ? 18.93795 -5.55694 -13.98061 1.000 36.21680 239 LEU A CA 1
ATOM 3638 C C . LEU A 1 239 ? 17.82329 -5.15274 -13.02501 1.000 34.16182 239 LEU A C 1
ATOM 3639 O O . LEU A 1 239 ? 17.98747 -4.20180 -12.25290 1.000 31.30306 239 LEU A O 1
ATOM 3655 N N . GLY A 1 240 ? 16.68706 -5.85070 -13.06179 1.000 31.13193 240 GLY A N 1
ATOM 3656 C CA . GLY A 1 240 ? 15.64987 -5.59110 -12.07882 1.000 27.77244 240 GLY A CA 1
ATOM 3657 C C . GLY A 1 240 ? 16.10827 -5.91066 -10.66964 1.000 32.51011 240 GLY A C 1
ATOM 3658 O O . GLY A 1 240 ? 15.86001 -5.14446 -9.73520 1.000 30.69756 240 GLY A O 1
ATOM 3662 N N . PHE A 1 241 ? 16.80073 -7.04029 -10.50319 1.000 29.50267 241 PHE A N 1
ATOM 3663 C CA . PHE A 1 241 ? 17.32388 -7.41563 -9.19421 1.000 31.28754 241 PHE A CA 1
ATOM 3664 C C . PHE A 1 241 ? 18.26431 -6.34952 -8.65062 1.000 41.55756 241 PHE A C 1
ATOM 3665 O O . PHE A 1 241 ? 18.13624 -5.91555 -7.49953 1.000 30.99192 241 PHE A O 1
ATOM 3682 N N . PHE A 1 242 ? 19.23509 -5.93016 -9.46039 1.000 36.51305 242 PHE A N 1
ATOM 3683 C CA . PHE A 1 242 ? 20.21475 -4.96361 -8.98295 1.000 45.02128 242 PHE A CA 1
ATOM 3684 C C . PHE A 1 242 ? 19.63925 -3.55840 -8.92374 1.000 38.25199 242 PHE A C 1
ATOM 3685 O O . PHE A 1 242 ? 20.08853 -2.74886 -8.10666 1.000 37.24032 242 PHE A O 1
ATOM 3702 N N . ALA A 1 243 ? 18.63825 -3.25176 -9.74907 1.000 40.11563 243 ALA A N 1
ATOM 3703 C CA . ALA A 1 243 ? 17.89565 -2.01488 -9.54045 1.000 36.32254 243 ALA A CA 1
ATOM 3704 C C . ALA A 1 243 ? 17.30246 -1.98025 -8.13838 1.000 38.31709 243 ALA A C 1
ATOM 3705 O O . ALA A 1 243 ? 17.39116 -0.96430 -7.43935 1.000 39.03422 243 ALA A O 1
ATOM 3712 N N . ALA A 1 244 ? 16.70408 -3.09042 -7.70369 1.000 38.42531 244 ALA A N 1
ATOM 3713 C CA . ALA A 1 244 ? 16.15415 -3.14493 -6.35530 1.000 37.68093 244 ALA A CA 1
ATOM 3714 C C . ALA A 1 244 ? 17.25707 -3.10208 -5.30690 1.000 32.54017 244 ALA A C 1
ATOM 3715 O O . ALA A 1 244 ? 17.13365 -2.40032 -4.29675 1.000 37.40575 244 ALA A O 1
ATOM 3722 N N . LYS A 1 245 ? 18.34256 -3.84657 -5.52566 1.000 35.03143 245 LYS A N 1
ATOM 3723 C CA . LYS A 1 245 ? 19.39127 -3.91638 -4.51494 1.000 38.20791 245 LYS A CA 1
ATOM 3724 C C . LYS A 1 245 ? 20.06490 -2.56381 -4.32160 1.000 36.54711 245 LYS A C 1
ATOM 3725 O O . LYS A 1 245 ? 20.37542 -2.17543 -3.19097 1.000 37.85165 245 LYS A O 1
ATOM 3744 N N . TRP A 1 246 ? 20.29585 -1.82823 -5.40484 1.000 39.08686 246 TRP A N 1
ATOM 3745 C CA . TRP A 1 246 ? 21.03019 -0.57461 -5.29601 1.000 44.47894 246 TRP A CA 1
ATOM 3746 C C . TRP A 1 246 ? 20.16129 0.58318 -4.82838 1.000 39.75714 246 TRP A C 1
ATOM 3747 O O . TRP A 1 246 ? 20.70330 1.63202 -4.46559 1.000 38.77171 246 TRP A O 1
ATOM 3768 N N . THR A 1 247 ? 18.84356 0.41312 -4.79510 1.000 35.86174 247 THR A N 1
ATOM 3769 C CA . THR A 1 247 ? 17.96260 1.34455 -4.10767 1.000 37.51258 247 THR A CA 1
ATOM 3770 C C . THR A 1 247 ? 17.73868 0.95578 -2.64621 1.000 40.51370 247 THR A C 1
ATOM 3771 O O . THR A 1 247 ? 16.92187 1.58390 -1.96599 1.000 39.73159 247 THR A O 1
ATOM 3782 N N . GLY A 1 248 ? 18.44239 -0.06097 -2.15099 1.000 37.87749 248 GLY A N 1
ATOM 3783 C CA . GLY A 1 248 ? 18.37668 -0.41778 -0.74872 1.000 39.20290 248 GLY A CA 1
ATOM 3784 C C . GLY A 1 248 ? 17.12282 -1.14280 -0.31800 1.000 38.26303 248 GLY A C 1
ATOM 3785 O O . GLY A 1 248 ? 16.86883 -1.24035 0.88858 1.000 39.47167 248 GLY A O 1
ATOM 3789 N N . LEU A 1 249 ? 16.33275 -1.65710 -1.25179 1.000 36.33526 249 LEU A N 1
ATOM 3790 C CA . LEU A 1 249 ? 15.11598 -2.35635 -0.88345 1.000 35.58993 249 LEU A CA 1
ATOM 3791 C C . LEU A 1 249 ? 15.45732 -3.70461 -0.25008 1.000 36.12564 249 LEU A C 1
ATOM 3792 O O . LEU A 1 249 ? 16.54862 -4.24139 -0.45542 1.000 36.56785 249 LEU A O 1
ATOM 3808 N N . PRO A 1 250 ? 14.54813 -4.26184 0.54351 1.000 36.30378 250 PRO A N 1
ATOM 3809 C CA . PRO A 1 250 ? 14.81466 -5.55522 1.18258 1.000 39.07684 250 PRO A CA 1
ATOM 3810 C C . PRO A 1 250 ? 14.65262 -6.71237 0.20220 1.000 35.52440 250 PRO A C 1
ATOM 3811 O O . PRO A 1 250 ? 14.10065 -6.57803 -0.89028 1.000 33.93075 250 PRO A O 1
ATOM 3822 N N . TYR A 1 251 ? 15.14516 -7.87465 0.63665 1.000 36.29242 251 TYR A N 1
ATOM 3823 C CA . TYR A 1 251 ? 15.27239 -9.02787 -0.25190 1.000 37.22496 251 TYR A CA 1
ATOM 3824 C C . TYR A 1 251 ? 13.93469 -9.41435 -0.87350 1.000 37.01200 251 TYR A C 1
ATOM 3825 O O . TYR A 1 251 ? 13.86490 -9.70871 -2.07264 1.000 35.18108 251 TYR A O 1
ATOM 3843 N N . ASP A 1 252 ? 12.85816 -9.40219 -0.08524 1.000 34.18633 252 ASP A N 1
ATOM 3844 C CA . ASP A 1 252 ? 11.55043 -9.75959 -0.62883 1.000 35.66597 252 ASP A CA 1
ATOM 3845 C C . ASP A 1 252 ? 11.14329 -8.82367 -1.76384 1.000 34.05752 252 ASP A C 1
ATOM 3846 O O . ASP A 1 252 ? 10.49861 -9.25166 -2.72853 1.000 30.83574 252 ASP A O 1
ATOM 3855 N N . ALA A 1 253 ? 11.50329 -7.53710 -1.66539 1.000 32.34523 253 ALA A N 1
ATOM 3856 C CA . ALA A 1 253 ? 11.21691 -6.59821 -2.74634 1.000 30.47427 253 ALA A CA 1
ATOM 3857 C C . ALA A 1 253 ? 12.16120 -6.78885 -3.92673 1.000 29.71520 253 ALA A C 1
ATOM 3858 O O . ALA A 1 253 ? 11.75850 -6.58077 -5.07730 1.000 28.49443 253 ALA A O 1
ATOM 3865 N N . GLN A 1 254 ? 13.41360 -7.17197 -3.66796 1.000 30.59119 254 GLN A N 1
ATOM 3866 C CA . GLN A 1 254 ? 14.32875 -7.48735 -4.76040 1.000 30.12195 254 GLN A CA 1
ATOM 3867 C C . GLN A 1 254 ? 13.76683 -8.60693 -5.62929 1.000 29.03067 254 GLN A C 1
ATOM 3868 O O . GLN A 1 254 ? 13.76641 -8.51381 -6.86245 1.000 28.04074 254 GLN A O 1
ATOM 3882 N N . LYS A 1 255 ? 13.28108 -9.67950 -4.99806 1.000 29.36343 255 LYS A N 1
ATOM 3883 C CA . LYS A 1 255 ? 12.68258 -10.77105 -5.75873 1.000 31.02347 255 LYS A CA 1
ATOM 3884 C C . LYS A 1 255 ? 11.48937 -10.27939 -6.56863 1.000 27.25709 255 LYS A C 1
ATOM 3885 O O . LYS A 1 255 ? 11.32672 -10.64929 -7.73706 1.000 27.73514 255 LYS A O 1
ATOM 3904 N N . THR A 1 256 ? 10.65633 -9.42641 -5.96907 1.000 27.32728 256 THR A N 1
ATOM 3905 C CA . THR A 1 256 ? 9.45913 -8.94550 -6.65025 1.000 29.47558 256 THR A CA 1
ATOM 3906 C C . THR A 1 256 ? 9.81140 -8.17259 -7.91544 1.000 29.84111 256 THR A C 1
ATOM 3907 O O . THR A 1 256 ? 9.20222 -8.37416 -8.97255 1.000 29.26791 256 THR A O 1
ATOM 3918 N N . LEU A 1 257 ? 10.78376 -7.26719 -7.82393 1.000 29.51920 257 LEU A N 1
ATOM 3919 C CA . LEU A 1 257 ? 11.08797 -6.40570 -8.96006 1.000 29.95352 257 LEU A CA 1
ATOM 3920 C C . LEU A 1 257 ? 11.94757 -7.11260 -10.00072 1.000 28.70230 257 LEU A C 1
ATOM 3921 O O . LEU A 1 257 ? 11.88679 -6.76100 -11.18373 1.000 26.95114 257 LEU A O 1
ATOM 3937 N N . THR A 1 258 ? 12.74936 -8.09795 -9.59124 1.000 26.06665 258 THR A N 1
ATOM 3938 C CA . THR A 1 258 ? 13.37250 -8.99565 -10.55692 1.000 27.79796 258 THR A CA 1
ATOM 3939 C C . THR A 1 258 ? 12.31381 -9.59425 -11.47521 1.000 24.43422 258 THR A C 1
ATOM 3940 O O . THR A 1 258 ? 12.38521 -9.47949 -12.70294 1.000 23.89339 258 THR A O 1
ATOM 3951 N N . ILE A 1 259 ? 11.30660 -10.22867 -10.87168 1.000 26.56681 259 ILE A N 1
ATOM 3952 C CA . ILE A 1 259 ? 10.25676 -10.89937 -11.63064 1.000 30.07714 259 ILE A CA 1
ATOM 3953 C C . ILE A 1 259 ? 9.39506 -9.88374 -12.36677 1.000 26.93425 259 ILE A C 1
ATOM 3954 O O . ILE A 1 259 ? 8.99850 -10.10330 -13.51862 1.000 24.74197 259 ILE A O 1
ATOM 3970 N N . GLU A 1 260 ? 9.10300 -8.75270 -11.72176 1.000 26.39248 260 GLU A N 1
ATOM 3971 C CA . GLU A 1 260 ? 8.26291 -7.73783 -12.34646 1.000 27.21691 260 GLU A CA 1
ATOM 3972 C C . GLU A 1 260 ? 8.87927 -7.23161 -13.64255 1.000 27.67805 260 GLU A C 1
ATOM 3973 O O . GLU A 1 260 ? 8.18148 -7.06730 -14.64940 1.000 25.67607 260 GLU A O 1
ATOM 3985 N N . VAL A 1 261 ? 10.18631 -6.97148 -13.63426 1.000 25.00527 261 VA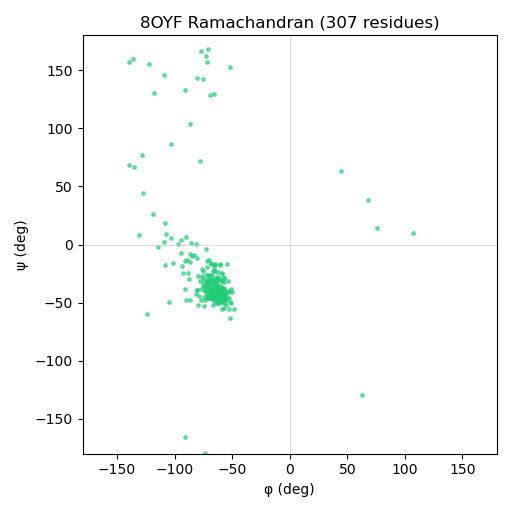L A N 1
ATOM 3986 C CA . VAL A 1 261 ? 10.82519 -6.37242 -14.79904 1.000 25.64958 261 VAL A CA 1
ATOM 3987 C C . VAL A 1 261 ? 10.91529 -7.37963 -15.93741 1.000 25.90984 261 VAL A C 1
ATOM 3988 O O . VAL A 1 261 ? 10.63045 -7.05307 -17.09526 1.000 23.01070 261 VAL A O 1
ATOM 4001 N N . GLY A 1 262 ? 11.29829 -8.62109 -15.63100 1.000 28.58717 262 GLY A N 1
ATOM 4002 C CA . GLY A 1 262 ? 11.55628 -9.58797 -16.68181 1.000 28.49527 262 GLY A CA 1
ATOM 4003 C C . GLY A 1 262 ? 10.31448 -10.14253 -17.34010 1.000 26.47775 262 GLY A C 1
ATOM 4004 O O . GLY A 1 262 ? 10.35653 -10.52926 -18.51285 1.000 25.99422 262 GLY A O 1
ATOM 4008 N N . MET A 1 263 ? 9.20346 -10.20436 -16.61256 1.000 25.23348 263 MET A N 1
ATOM 4009 C CA . MET A 1 263 ? 7.95698 -10.72479 -17.15885 1.000 25.86909 263 MET A CA 1
ATOM 4010 C C . MET A 1 263 ? 7.13876 -9.59152 -17.76660 1.000 24.86081 263 MET A C 1
ATOM 4011 O O . MET A 1 263 ? 6.95943 -8.53754 -17.14559 1.000 27.94388 263 MET A O 1
ATOM 4025 N N . GLN A 1 264 ? 6.63499 -9.82276 -18.97573 1.000 28.85461 264 GLN A N 1
ATOM 4026 C CA . GLN A 1 264 ? 6.00963 -8.79647 -19.79090 1.000 26.90893 264 GLN A CA 1
ATOM 4027 C C . GLN A 1 264 ? 4.58035 -9.18241 -20.14221 1.000 30.98974 264 GLN A C 1
ATOM 4028 O O . GLN A 1 264 ? 4.21687 -10.35951 -20.16736 1.000 29.87482 264 GLN A O 1
ATOM 4042 N N . ASN A 1 265 ? 3.76271 -8.16475 -20.41814 1.000 22.33391 265 ASN A N 1
ATOM 4043 C CA . ASN A 1 265 ? 2.47332 -8.38728 -21.07006 1.000 30.00882 265 ASN A CA 1
ATOM 4044 C C . ASN A 1 265 ? 2.74880 -8.59536 -22.56125 1.000 32.30424 265 ASN A C 1
ATOM 4045 O O . ASN A 1 265 ? 2.49909 -7.73741 -23.41158 1.000 26.77342 265 ASN A O 1
ATOM 4056 N N . SER A 1 266 ? 3.31888 -9.76588 -22.86322 1.000 34.50380 266 SER A N 1
ATOM 4057 C CA . SER A 1 266 ? 3.69084 -10.09126 -24.23492 1.000 33.11110 266 SER A CA 1
ATOM 4058 C C . SER A 1 266 ? 2.47888 -10.37834 -25.10840 1.000 29.85773 266 SER A C 1
ATOM 4059 O O . SER A 1 266 ? 2.58921 -10.31847 -26.33788 1.000 29.48726 266 SER A O 1
ATOM 4067 N N . GLY A 1 267 ? 1.33103 -10.69286 -24.50794 1.000 29.58221 267 GLY A N 1
ATOM 4068 C CA . GLY A 1 267 ? 0.11053 -10.77846 -25.28930 1.000 27.80982 267 GLY A CA 1
ATOM 4069 C C . GLY A 1 267 ? -0.24024 -9.45365 -25.93735 1.000 32.15055 267 GLY A C 1
ATOM 4070 O O . GLY A 1 267 ? -0.68904 -9.40931 -27.08548 1.000 29.33153 267 GLY A O 1
ATOM 4074 N N . LEU A 1 268 ? -0.02923 -8.35361 -25.21245 1.000 29.22458 268 LEU A N 1
ATOM 4075 C CA . LEU A 1 268 ? -0.29527 -7.03559 -25.77647 1.000 30.92393 268 LEU A CA 1
ATOM 4076 C C . LEU A 1 268 ? 0.64040 -6.73584 -26.93980 1.000 24.91162 268 LEU A C 1
ATOM 4077 O O . LEU A 1 268 ? 0.21176 -6.19780 -27.96683 1.000 26.08740 268 LEU A O 1
ATOM 4093 N N . ALA A 1 269 ? 1.92743 -7.06439 -26.79269 1.000 27.61055 269 ALA A N 1
ATOM 4094 C CA . ALA A 1 269 ? 2.86940 -6.86416 -27.88881 1.000 28.06388 269 ALA A CA 1
ATOM 4095 C C . ALA A 1 269 ? 2.41656 -7.60422 -29.14079 1.000 29.83372 269 ALA A C 1
ATOM 4096 O O . ALA A 1 269 ? 2.46604 -7.05750 -30.24892 1.000 28.06003 269 ALA A O 1
ATOM 4103 N N . ALA A 1 270 ? 1.96587 -8.84980 -28.98443 1.000 27.82258 270 ALA A N 1
ATOM 4104 C CA . ALA A 1 270 ? 1.50080 -9.60698 -30.14025 1.000 32.58570 270 ALA A CA 1
ATOM 4105 C C . ALA A 1 270 ? 0.26081 -8.96508 -30.74953 1.000 28.79255 270 ALA A C 1
ATOM 4106 O O . ALA A 1 270 ? 0.14778 -8.85981 -31.97632 1.000 26.62789 270 ALA A O 1
ATOM 4113 N N . ALA A 1 271 ? -0.67489 -8.51889 -29.91017 1.000 26.70241 271 ALA A N 1
ATOM 4114 C CA . ALA A 1 271 ? -1.89787 -7.91784 -30.43074 1.000 31.58190 271 ALA A CA 1
ATOM 4115 C C . ALA A 1 271 ? -1.61356 -6.59088 -31.12693 1.000 28.81255 271 ALA A C 1
ATOM 4116 O O . ALA A 1 271 ? -2.21566 -6.28852 -32.16365 1.000 30.91913 271 ALA A O 1
ATOM 4123 N N . LEU A 1 272 ? -0.70426 -5.78220 -30.57465 1.000 27.32992 272 LEU A N 1
ATOM 4124 C CA . LEU A 1 272 ? -0.35809 -4.51998 -31.22358 1.000 29.07540 272 LEU A CA 1
ATOM 4125 C C . LEU A 1 272 ? 0.32558 -4.76180 -32.56512 1.000 29.79000 272 LEU A C 1
ATOM 4126 O O . LEU A 1 272 ? 0.05930 -4.04995 -33.54163 1.000 27.97874 272 LEU A O 1
ATOM 4142 N N . ALA A 1 273 ? 1.20278 -5.76711 -32.63515 1.000 29.13993 273 ALA A N 1
ATOM 4143 C CA . ALA A 1 273 ? 1.84562 -6.10240 -33.90130 1.000 28.99059 273 ALA A CA 1
ATOM 4144 C C . ALA A 1 273 ? 0.82701 -6.59677 -34.91995 1.000 27.84818 273 ALA A C 1
ATOM 4145 O O . ALA A 1 273 ? 0.87492 -6.21465 -36.09539 1.000 32.25617 273 ALA A O 1
ATOM 4152 N N . ALA A 1 274 ? -0.09912 -7.45469 -34.48782 1.000 30.77545 274 ALA A N 1
ATOM 4153 C CA . ALA A 1 274 ? -1.14523 -7.92640 -35.38656 1.000 31.50410 274 ALA A CA 1
ATOM 4154 C C . ALA A 1 274 ? -1.99086 -6.76808 -35.89529 1.000 39.70953 274 ALA A C 1
ATOM 4155 O O . ALA A 1 274 ? -2.39901 -6.75006 -37.06249 1.000 37.17697 274 ALA A O 1
ATOM 4162 N N . ALA A 1 275 ? -2.25316 -5.78353 -35.03573 1.000 39.28722 275 ALA A N 1
ATOM 4163 C CA . ALA A 1 275 ? -3.14376 -4.69245 -35.40763 1.000 36.56023 275 ALA A CA 1
ATOM 4164 C C . ALA A 1 275 ? -2.43518 -3.64894 -36.26218 1.000 39.13595 275 ALA A C 1
ATOM 4165 O O . ALA A 1 275 ? -3.02133 -3.12678 -37.21653 1.000 38.38353 275 ALA A O 1
ATOM 4172 N N . HIS A 1 276 ? -1.17444 -3.34285 -35.95068 1.000 33.80374 276 HIS A N 1
ATOM 4173 C CA . HIS A 1 276 ? -0.48319 -2.22711 -36.57920 1.000 33.74685 276 HIS A CA 1
ATOM 4174 C C . HIS A 1 276 ? 0.60080 -2.63436 -37.56514 1.000 35.55918 276 HIS A C 1
ATOM 4175 O O . HIS A 1 276 ? 1.00362 -1.80289 -38.38433 1.000 30.43548 276 HIS A O 1
ATOM 4189 N N . PHE A 1 277 ? 1.07775 -3.87385 -37.51713 1.000 31.89660 277 PHE A N 1
ATOM 4190 C CA . PHE A 1 277 ? 2.10281 -4.36004 -38.43447 1.000 33.94352 277 PHE A CA 1
ATOM 4191 C C . PHE A 1 277 ? 1.64571 -5.65046 -39.09706 1.000 32.64251 277 PHE A C 1
ATOM 4192 O O . PHE A 1 277 ? 2.41126 -6.60828 -39.23764 1.000 34.87244 277 PHE A O 1
ATOM 4209 N N . ALA A 1 278 ? 0.38376 -5.67927 -39.53580 1.000 33.15159 278 ALA A N 1
ATOM 4210 C CA . ALA A 1 278 ? -0.22346 -6.92774 -39.98537 1.000 38.11157 278 ALA A CA 1
ATOM 4211 C C . ALA A 1 278 ? 0.43417 -7.46558 -41.24798 1.000 38.31454 278 ALA A C 1
ATOM 4212 O O . ALA A 1 278 ? 0.48537 -8.68479 -41.44562 1.000 41.66229 278 ALA A O 1
ATOM 4219 N N . ALA A 1 279 ? 0.92845 -6.58674 -42.11639 1.000 35.22210 279 ALA A N 1
ATOM 4220 C CA . ALA A 1 279 ? 1.61912 -7.04594 -43.31398 1.000 40.08962 279 ALA A CA 1
ATOM 4221 C C . ALA A 1 279 ? 2.99988 -7.61651 -43.01569 1.000 43.07212 279 ALA A C 1
ATOM 4222 O O . ALA A 1 279 ? 3.65693 -8.10671 -43.94088 1.000 42.89825 279 ALA A O 1
ATOM 4229 N N . ALA A 1 280 ? 3.45258 -7.57435 -41.76225 1.000 38.20028 280 ALA A N 1
ATOM 4230 C CA . ALA A 1 280 ? 4.74282 -8.13360 -41.35544 1.000 36.05016 280 ALA A CA 1
ATOM 4231 C C . ALA A 1 280 ? 4.49578 -9.05766 -40.16941 1.000 35.62343 280 ALA A C 1
ATOM 4232 O O . ALA A 1 280 ? 4.76929 -8.69959 -39.01563 1.000 34.26532 280 ALA A O 1
ATOM 4239 N N . PRO A 1 281 ? 3.98052 -10.26462 -40.42051 1.000 36.45846 281 PRO A N 1
ATOM 4240 C CA . PRO A 1 281 ? 3.58877 -11.14011 -39.30175 1.000 33.72344 281 PRO A CA 1
ATOM 4241 C C . PRO A 1 281 ? 4.70575 -11.44646 -38.31765 1.000 30.67208 281 PRO A C 1
ATOM 4242 O O . PRO A 1 281 ? 4.42045 -11.67189 -37.13521 1.000 29.55198 281 PRO A O 1
ATOM 4253 N N . VAL A 1 282 ? 5.96793 -11.46017 -38.75192 1.000 31.18711 282 VAL A N 1
ATOM 4254 C CA . VAL A 1 282 ? 7.04446 -11.82332 -37.83729 1.000 33.36681 282 VAL A CA 1
ATOM 4255 C C . VAL A 1 282 ? 7.19313 -10.81549 -36.70406 1.000 32.39020 282 VAL A C 1
ATOM 4256 O O . VAL A 1 282 ? 7.82298 -11.12034 -35.68475 1.000 29.11260 282 VAL A O 1
ATOM 4269 N N . VAL A 1 283 ? 6.63560 -9.61153 -36.85532 1.000 31.63932 283 VAL A N 1
ATOM 4270 C CA . VAL A 1 283 ? 6.75500 -8.60854 -35.80025 1.000 31.68530 283 VAL A CA 1
ATOM 4271 C C . VAL A 1 283 ? 6.08240 -9.09218 -34.52168 1.000 28.89003 283 VAL A C 1
ATOM 4272 O O . VAL A 1 283 ? 6.49967 -8.72944 -33.41485 1.000 28.91063 283 VAL A O 1
ATOM 4285 N N . ALA A 1 284 ? 5.04477 -9.92258 -34.64733 1.000 30.61614 284 ALA A N 1
ATOM 4286 C CA . ALA A 1 284 ? 4.31411 -10.43556 -33.49612 1.000 28.19276 284 ALA A CA 1
ATOM 4287 C C . ALA A 1 284 ? 4.95780 -11.66891 -32.87679 1.000 32.50973 284 ALA A C 1
ATOM 4288 O O . ALA A 1 284 ? 4.54048 -12.08425 -31.79007 1.000 29.61451 284 ALA A O 1
ATOM 4295 N N . VAL A 1 285 ? 5.95905 -12.25330 -33.52499 1.000 28.99081 285 VAL A N 1
ATOM 4296 C CA . VAL A 1 285 ? 6.53495 -13.52018 -33.08200 1.000 29.76335 285 VAL A CA 1
ATOM 4297 C C . VAL A 1 285 ? 7.28616 -13.35881 -31.76509 1.000 31.60154 285 VAL A C 1
ATOM 4298 O O . VAL A 1 285 ? 7.12212 -14.19825 -30.86667 1.000 28.79431 285 VAL A O 1
ATOM 4311 N N . PRO A 1 286 ? 8.13033 -12.33491 -31.60020 1.000 31.38772 286 PRO A N 1
ATOM 4312 C CA . PRO A 1 286 ? 8.79743 -12.16320 -30.29598 1.000 32.48955 286 PRO A CA 1
ATOM 4313 C C . PRO A 1 286 ? 7.82299 -12.14116 -29.13179 1.000 30.23571 286 PRO A C 1
ATOM 4314 O O . PRO A 1 286 ? 8.05270 -12.80772 -28.11440 1.000 29.55180 286 PRO A O 1
ATOM 4325 N N . GLY A 1 287 ? 6.73119 -11.38586 -29.25766 1.000 25.51548 287 GLY A N 1
ATOM 4326 C CA . GLY A 1 287 ? 5.72938 -11.37463 -28.20579 1.000 25.63902 287 GLY A CA 1
ATOM 4327 C C . GLY A 1 287 ? 5.13304 -12.74497 -27.94857 1.000 30.74130 287 GLY A C 1
ATOM 4328 O O . GLY A 1 287 ? 4.94193 -13.14249 -26.79741 1.000 30.42916 287 GLY A O 1
ATOM 4332 N N . ALA A 1 288 ? 4.82839 -13.48676 -29.01506 1.000 29.71652 288 ALA A N 1
ATOM 4333 C CA . ALA A 1 288 ? 4.23931 -14.81211 -28.84916 1.000 32.22782 288 ALA A CA 1
ATOM 4334 C C . ALA A 1 288 ? 5.18734 -15.74708 -28.10667 1.000 32.73020 288 ALA A C 1
ATOM 4335 O O . ALA A 1 288 ? 4.77869 -16.46412 -27.18536 1.000 31.79907 288 ALA A O 1
ATOM 4342 N N . LEU A 1 289 ? 6.46161 -15.76227 -28.50349 1.000 30.82804 289 LEU A N 1
ATOM 4343 C CA . LEU A 1 289 ? 7.42183 -16.64386 -27.84893 1.000 30.05985 289 LEU A CA 1
ATOM 4344 C C . LEU A 1 289 ? 7.68309 -16.20119 -26.41480 1.000 33.21645 289 LEU A C 1
ATOM 4345 O O . LEU A 1 289 ? 7.80692 -17.03837 -25.51252 1.000 27.69553 289 LEU A O 1
ATOM 4361 N N . PHE A 1 290 ? 7.76975 -14.88802 -26.18851 1.000 31.00953 290 PHE A N 1
ATOM 4362 C CA . PHE A 1 290 ? 7.99157 -14.37234 -24.84121 1.000 28.18382 290 PHE A CA 1
ATOM 4363 C C . PHE A 1 290 ? 6.91598 -14.86333 -23.88270 1.000 28.90235 290 PHE A C 1
ATOM 4364 O O . PHE A 1 290 ? 7.21156 -15.22542 -22.73817 1.000 27.97263 290 PHE A O 1
ATOM 4381 N N . SER A 1 291 ? 5.65719 -14.87677 -24.33257 1.000 25.15970 291 SER A N 1
ATOM 4382 C CA . SER A 1 291 ? 4.56997 -15.33501 -23.47522 1.000 31.00178 291 SER A CA 1
ATOM 4383 C C . SER A 1 291 ? 4.79022 -16.76930 -23.01865 1.000 33.55559 291 SER A C 1
ATOM 4384 O O . SER A 1 291 ? 4.37009 -17.14353 -21.91771 1.000 37.55517 291 SER A O 1
ATOM 4392 N N . VAL A 1 292 ? 5.43944 -17.58432 -23.84719 1.000 30.34346 292 VAL A N 1
ATOM 4393 C CA . VAL A 1 292 ? 5.76029 -18.94777 -23.44701 1.000 36.06631 292 VAL A CA 1
ATOM 4394 C C . VAL A 1 292 ? 6.99240 -18.96300 -22.55255 1.000 35.53996 292 VAL A C 1
ATOM 4395 O O . VAL A 1 292 ? 6.96807 -19.51157 -21.44482 1.000 36.37912 292 VAL A O 1
ATOM 4408 N N . TRP A 1 293 ? 8.08018 -18.33392 -23.00276 1.000 29.48722 293 TRP A N 1
ATOM 4409 C CA . TRP A 1 293 ? 9.34822 -18.49296 -22.30186 1.000 30.08294 293 TRP A CA 1
ATOM 4410 C C . TRP A 1 293 ? 9.29730 -17.90505 -20.89568 1.000 32.88018 293 TRP A C 1
ATOM 4411 O O . TRP A 1 293 ? 9.78586 -18.52484 -19.94375 1.000 31.35075 293 TRP A O 1
ATOM 4432 N N . HIS A 1 294 ? 8.71847 -16.70761 -20.73885 1.000 28.74488 294 HIS A N 1
ATOM 4433 C CA . HIS A 1 294 ? 8.80184 -16.02708 -19.44749 1.000 30.26184 294 HIS A CA 1
ATOM 4434 C C . HIS A 1 294 ? 8.04548 -16.78119 -18.35814 1.000 30.43862 294 HIS A C 1
ATOM 4435 O O . HIS A 1 294 ? 8.36033 -16.61076 -17.17568 1.000 30.34146 294 HIS A O 1
ATOM 4449 N N . ASN A 1 295 ? 7.10053 -17.65159 -18.72535 1.000 30.98214 295 ASN A N 1
ATOM 4450 C CA . ASN A 1 295 ? 6.48885 -18.52620 -17.72962 1.000 32.55171 295 ASN A CA 1
ATOM 4451 C C . ASN A 1 295 ? 7.43143 -19.66209 -17.34733 1.000 32.78233 295 ASN A C 1
ATOM 4452 O O . ASN A 1 295 ? 7.46809 -20.07748 -16.18412 1.000 31.26518 295 ASN A O 1
ATOM 4463 N N . ILE A 1 296 ? 8.21202 -20.16456 -18.30432 1.000 32.15839 296 ILE A N 1
ATOM 4464 C CA . ILE A 1 296 ? 9.22653 -21.15821 -17.97334 1.000 33.67038 296 ILE A CA 1
ATOM 4465 C C . ILE A 1 296 ? 10.30680 -20.53678 -17.09623 1.000 31.93811 296 ILE A C 1
ATOM 4466 O O . ILE A 1 296 ? 10.64685 -21.06394 -16.03091 1.000 29.46707 296 ILE A O 1
ATOM 4482 N N . SER A 1 297 ? 10.86801 -19.40775 -17.53437 1.000 26.52340 297 SER A N 1
ATOM 4483 C CA . SER A 1 297 ? 11.96819 -18.80145 -16.79165 1.000 31.46237 297 SER A CA 1
ATOM 4484 C C . SER A 1 297 ? 11.50772 -18.28862 -15.43310 1.000 31.55813 297 SER A C 1
ATOM 4485 O O . SER A 1 297 ? 12.21695 -18.44815 -14.43323 1.000 30.63976 297 SER A O 1
ATOM 4493 N N . GLY A 1 298 ? 10.33535 -17.65336 -15.37758 1.000 27.91868 298 GLY A N 1
ATOM 4494 C CA . GLY A 1 298 ? 9.81135 -17.20621 -14.09715 1.000 29.24642 298 GLY A CA 1
ATOM 4495 C C . GLY A 1 298 ? 9.55157 -18.35516 -13.14129 1.000 33.63664 298 GLY A C 1
ATOM 4496 O O . GLY A 1 298 ? 9.79410 -18.24125 -11.93680 1.000 30.13393 298 GLY A O 1
ATOM 4500 N N . SER A 1 299 ? 9.05323 -19.47927 -13.66437 1.000 31.78997 299 SER A N 1
ATOM 4501 C CA . SER A 1 299 ? 8.82511 -20.64817 -12.82042 1.000 30.39325 299 SER A CA 1
ATOM 4502 C C . SER A 1 299 ? 10.13340 -21.18655 -12.25460 1.000 34.15043 299 SER A C 1
ATOM 4503 O O . SER A 1 299 ? 10.20835 -21.54074 -11.07210 1.000 37.54621 299 SER A O 1
ATOM 4511 N N . LEU A 1 300 ? 11.17346 -21.27126 -13.08604 1.000 33.67036 300 LEU A N 1
ATOM 4512 C CA . LEU A 1 300 ? 12.46240 -21.74489 -12.59374 1.000 37.13930 300 LEU A CA 1
ATOM 4513 C C . LEU A 1 300 ? 13.00435 -20.81114 -11.52147 1.000 36.05068 300 LEU A C 1
ATOM 4514 O O . LEU A 1 300 ? 13.49242 -21.26076 -10.47766 1.000 33.26066 300 LEU A O 1
ATOM 4530 N N . LEU A 1 301 ? 12.91421 -19.50306 -11.76151 1.000 31.98157 301 LEU A N 1
ATOM 4531 C CA . LEU A 1 301 ? 13.38718 -18.52642 -10.78796 1.000 33.65678 301 LEU A CA 1
ATOM 4532 C C . LEU A 1 301 ? 12.59460 -18.62640 -9.49134 1.000 33.92470 301 LEU A C 1
ATOM 4533 O O . LEU A 1 301 ? 13.17077 -18.65587 -8.39771 1.000 30.22698 301 LEU A O 1
ATOM 4549 N N . ALA A 1 302 ? 11.26571 -18.69989 -9.59580 1.000 29.23509 302 ALA A N 1
ATOM 4550 C CA . ALA A 1 302 ? 10.43587 -18.78233 -8.39924 1.000 29.04838 302 ALA A CA 1
ATOM 4551 C C . ALA A 1 302 ? 10.69207 -20.07688 -7.63976 1.000 35.75158 302 ALA A C 1
ATOM 4552 O O . ALA A 1 302 ? 10.76046 -20.07781 -6.40462 1.000 37.11545 302 ALA A O 1
ATOM 4559 N N . THR A 1 303 ? 10.83186 -21.19197 -8.36093 1.000 33.86074 303 THR A N 1
ATOM 4560 C CA . THR A 1 303 ? 11.15462 -22.45615 -7.70891 1.000 32.64463 303 THR A CA 1
ATOM 4561 C C . THR A 1 303 ? 12.48957 -22.36676 -6.98234 1.000 33.66624 303 THR A C 1
ATOM 4562 O O . THR A 1 303 ? 12.62591 -22.85053 -5.85233 1.000 35.92264 303 THR A O 1
ATOM 4573 N N . TYR A 1 304 ? 13.48573 -21.74313 -7.61300 1.000 38.81430 304 TYR A N 1
ATOM 4574 C CA . TYR A 1 304 ? 14.79056 -21.59978 -6.97715 1.000 38.42621 304 TYR A CA 1
ATOM 4575 C C . TYR A 1 304 ? 14.68777 -20.79347 -5.68785 1.000 39.28067 304 TYR A C 1
ATOM 4576 O O . TYR A 1 304 ? 15.23035 -21.18851 -4.64965 1.000 38.69751 304 TYR A O 1
ATOM 4594 N N . TRP A 1 305 ? 13.99030 -19.65437 -5.73514 1.000 36.36854 305 TRP A N 1
ATOM 4595 C CA . TRP A 1 305 ? 13.91451 -18.78576 -4.56473 1.000 40.82687 305 TRP A CA 1
ATOM 4596 C C . TRP A 1 305 ? 13.03640 -19.37972 -3.46958 1.000 40.81652 305 TRP A C 1
ATOM 4597 O O . TRP A 1 305 ? 13.30162 -19.15979 -2.28235 1.000 38.89647 305 TRP A O 1
ATOM 4618 N N . ALA A 1 306 ? 11.98251 -20.11335 -3.83789 1.000 36.20417 306 ALA A N 1
ATOM 4619 C CA . ALA A 1 306 ? 11.17785 -20.78900 -2.82486 1.000 42.24144 306 ALA A CA 1
ATOM 4620 C C . ALA A 1 306 ? 12.00114 -21.83514 -2.08311 1.000 45.24677 306 ALA A C 1
ATOM 4621 O O . ALA A 1 306 ? 11.90981 -21.95254 -0.85544 1.000 47.22480 306 ALA A O 1
ATOM 4628 N N . ALA A 1 307 ? 12.80944 -22.60971 -2.81216 1.000 46.56066 307 ALA A N 1
ATOM 4629 C CA . ALA A 1 307 ? 13.66095 -23.60026 -2.16158 1.000 45.93023 307 ALA A CA 1
ATOM 4630 C C . ALA A 1 307 ? 14.66366 -22.93100 -1.22987 1.000 50.99572 307 ALA A C 1
ATOM 4631 O O . ALA A 1 307 ? 14.97442 -23.45945 -0.15566 1.000 53.86861 307 ALA A O 1
ATOM 4638 N N . LYS A 1 308 ? 15.17604 -21.76045 -1.61974 1.000 60.55638 308 LYS A N 1
ATOM 4639 C CA . LYS A 1 308 ? 16.10293 -21.03902 -0.75373 1.000 58.19279 308 LYS A CA 1
ATOM 4640 C C . LYS A 1 308 ? 15.40659 -20.49993 0.48867 1.000 51.37285 308 LYS A C 1
ATOM 4641 O O . LYS A 1 308 ? 16.03481 -20.38086 1.54644 1.000 55.04973 308 LYS A O 1
ATOM 4660 N N . ALA A 1 309 ? 14.12041 -20.17240 0.38451 1.000 46.56805 309 ALA A N 1
ATOM 4661 C CA . ALA A 1 309 ? 13.35302 -19.69122 1.52459 1.000 47.97233 309 ALA A CA 1
ATOM 4662 C C . ALA A 1 309 ? 12.85878 -20.81543 2.42777 1.000 58.45868 309 ALA A C 1
ATOM 4663 O O . ALA A 1 309 ? 12.18265 -20.53214 3.42246 1.000 63.11641 309 ALA A O 1
ATOM 4670 N N . GLY A 1 310 ? 13.16598 -22.07052 2.10921 1.000 55.36079 310 GLY A N 1
ATOM 4671 C CA . GLY A 1 310 ? 12.90073 -23.17987 3.00052 1.000 58.16902 310 GLY A CA 1
ATOM 4672 C C . GLY A 1 310 ? 11.75415 -24.09377 2.62023 1.000 57.38177 310 GLY A C 1
ATOM 4673 O O . GLY A 1 310 ? 11.37129 -24.94176 3.43525 1.000 54.88970 310 GLY A O 1
ATOM 4677 N N . LYS A 1 311 ? 11.19502 -23.96134 1.42140 1.000 52.51188 311 LYS A N 1
ATOM 4678 C CA . LYS A 1 311 ? 10.07289 -24.80535 1.03083 1.000 58.86855 311 LYS A CA 1
ATOM 4679 C C . LYS A 1 311 ? 10.54239 -26.24402 0.84362 1.000 54.92226 311 LYS A C 1
ATOM 4680 O O . LYS A 1 311 ? 11.51344 -26.50361 0.12621 1.000 62.43805 311 LYS A O 1
ATOM 4699 N N . HIS A 1 312 ? 9.85347 -27.17779 1.49415 1.000 54.71268 312 HIS A N 1
ATOM 4700 C CA . HIS A 1 312 ? 10.21699 -28.59026 1.43104 1.000 49.89813 312 HIS A CA 1
ATOM 4701 C C . HIS A 1 312 ? 9.96995 -29.15436 0.03580 1.000 52.94707 312 HIS A C 1
ATOM 4702 O O . HIS A 1 312 ? 9.16376 -28.61861 -0.72419 1.000 55.21674 312 HIS A O 1
#

B-factor: mean 46.02, std 15.4, range [21.82, 117.24]

Foldseek 3Di:
DLQVVLVVCLLCLLVVLVVLLVVCLVPVVPLLVCLVVLLVLLLLLLLLVLLPDDPVLCVCCVVPVVLLVLLLCLQQPQQLVLLLVLCVVVVPALLLSLLSNLQSLFFFDCVLLVLLVLLVFDNSSLSSNRVVSLQCSLPRSLVSSCVRNVVRDPGPSNVLSVSSCSRHVVSSVNSNVVCVVCPPCSVVVSSCNSVSSSVSLSSLLSNLSNVCSVVCVVCVVVLLVSLCSSLQVQLVSQLVSCVVVPHDPSSSLSSSLRNSGTPLSSSLSSCSVPVVVSSSSSNSSSSNVSVSSVVSNVSSVVSSVVVPDD

Radius of gyration: 18.11 Å; Cα contacts (8 Å, |Δi|>4): 494; chains: 1; bounding box: 46×37×46 Å

Sequence (310 aa):
ILSKISSFIGKTFSLWAALFAAAAFFAPDTFKWAGPYIPWLLGIIMFGMGLTLKPSDFDILFKHPKVVIIGVIAQFAIMPATAWLLSKLLNLPAEIAVGVILVGCCPGGTASNVMTYLARGNVALSVAVTSVSSTLISPLLTPAIFLMLAGEMLEIQAAGMLMSIVKMVLLPIVLGLIVHKVLGSKTEKLTDALPLVSVAAIVLIIGAVVGASKGKIMESGLLIFAVVVLHNGIGYLLGFFAAKWTGLPYDAQKTLTIEVGMQNSGLAAALAAAHFAAAPVVAVPGALFSVWHNISGSLLATYWAAKAGKH